Protein AF-A0A924F0P9-F1 (afdb_monomer)

Solvent-accessible surface area (backbone atoms only — not comparable to full-atom values): 15254 Å² total; per-residue (Å²): 137,83,82,79,93,81,78,82,76,78,79,76,72,96,72,81,92,74,96,69,76,85,78,81,80,46,77,66,48,53,50,44,48,68,66,41,47,63,51,52,52,49,49,52,50,52,52,48,47,53,51,50,53,58,33,48,58,52,26,36,63,54,47,74,64,46,29,49,51,51,43,52,51,31,47,56,47,25,54,51,20,51,51,48,40,64,70,35,21,76,40,76,37,45,66,34,32,53,55,25,43,52,22,27,49,37,41,54,47,30,56,49,43,32,37,73,62,61,77,32,51,20,90,49,72,67,65,51,79,75,68,80,79,43,73,69,53,52,49,48,48,46,40,26,36,36,49,40,53,52,48,52,53,49,52,52,50,53,44,36,69,70,26,71,89,35,84,29,47,54,36,42,54,46,43,51,48,54,52,53,52,50,52,52,51,51,48,35,33,31,67,12,21,34,31,71,56,71,87,68,52,44,82,94,50,49,48,58,61,39,50,45,27,54,71,42,70,38,80,63,48,63,53,54,29,53,51,29,44,53,52,17,50,51,32,35,51,54,12,71,71,37,91,44,59,20,54,20,44,41,26,41,53,50,14,50,54,34,41,50,48,24,50,49,50,52,52,26,56,37,83,60,87,69,67,88,48,49,72,27,40,41,71,39,72,95

Mean predicted aligned error: 10.53 Å

Foldseek 3Di:
DDDDDDPPPPPDPDDDDDPDDDDPDDPVVVVCCVVCVVVVVVLCVLVVCVLVLLLQLLQQLQDLVSLVVQLVVLVVLLVVLVVLCLVLLQPQALVSLVSLLVSLVSNVSNLVSCVLSPNQFAPLLDQDAADAQDPVLVVSLCRRNVSSVVVLVVVLVVLCVSNVPTPDSLSSVNSVLVVVLVVLLVVQQQNEFLCNPLVSHRPSCNSSVSRGHYNAGDPSLVVLLVVLLVQLVVLQVQLVPDPGSSSVSSSPSSSSSSVVSSVVSVVRHDNDPPCSNVVSVVSSPD

pLDDT: mean 81.79, std 17.68, range [35.12, 98.62]

Sequence (286 aa):
MTAPQDVSVTTVGPTAHGGDAPKVSGPWATWWHEHWGAVGKGTLAVVGFWWLVTGVIVALQRNEWTRFAAWLLSTGIAIYATYVIHVQRMERTAASARRTFLAATAIWMWINVGLYGGWIVGPGQVASIPGDASLLRALEAIVSLLWHELLCVLVLAVVWLHVRRAPNRLAFAALATYWAVLQVAKLNIFVGVANPGARFLPPHLQFLLSYYGPAENTGFLPVSFFAAVGIALIFWWRGWQANNAFLRQGRALLAMLIALAALEYMLLAVHSDAPLWEVFLKVRGY

Nearest PDB structures (foldseek):
  5c6n-assembly1_A  TM=2.142E-01  e=4.343E+00  Halalkalibacterium halodurans C-125

Radius of gyration: 22.51 Å; Cα contacts (8 Å, |Δi|>4): 314; chains: 1; bounding box: 55×42×68 Å

Structure (mmCIF, N/CA/C/O backbone):
data_AF-A0A924F0P9-F1
#
_entry.id   AF-A0A924F0P9-F1
#
loop_
_atom_site.group_PDB
_atom_site.id
_atom_site.type_symbol
_atom_site.label_atom_id
_atom_site.label_alt_id
_atom_site.label_comp_id
_atom_site.label_asym_id
_atom_site.label_entity_id
_atom_site.label_seq_id
_atom_site.pdbx_PDB_ins_code
_atom_site.Cartn_x
_atom_site.Cartn_y
_atom_site.Cartn_z
_atom_site.occupancy
_atom_site.B_iso_or_equiv
_atom_site.auth_seq_id
_atom_site.auth_comp_id
_atom_site.auth_asym_id
_atom_site.auth_atom_id
_atom_site.pdbx_PDB_model_num
ATOM 1 N N . MET A 1 1 ? 18.966 12.930 29.241 1.00 37.16 1 MET A N 1
ATOM 2 C CA . MET A 1 1 ? 18.618 12.115 30.422 1.00 37.16 1 MET A CA 1
ATOM 3 C C . MET A 1 1 ? 19.755 11.133 30.628 1.00 37.16 1 MET A C 1
ATOM 5 O O . MET A 1 1 ? 19.939 10.255 29.799 1.00 37.16 1 MET A O 1
ATOM 9 N N . THR A 1 2 ? 20.594 11.383 31.627 1.00 38.47 2 THR A N 1
ATOM 10 C CA . THR A 1 2 ? 21.721 10.531 32.030 1.00 38.47 2 THR A CA 1
ATOM 11 C C . THR A 1 2 ? 21.194 9.277 32.736 1.00 38.47 2 THR A C 1
ATOM 13 O O . THR A 1 2 ? 20.236 9.365 33.502 1.00 38.47 2 THR A O 1
ATOM 16 N N . ALA A 1 3 ? 21.768 8.107 32.443 1.00 35.12 3 ALA A N 1
ATOM 17 C CA . ALA A 1 3 ? 21.403 6.852 33.105 1.00 35.12 3 ALA A CA 1
ATOM 18 C C . ALA A 1 3 ? 21.854 6.860 34.588 1.00 35.12 3 ALA A C 1
ATOM 20 O O . ALA A 1 3 ? 22.937 7.385 34.861 1.00 35.12 3 ALA A O 1
ATOM 21 N N . PRO A 1 4 ? 21.076 6.305 35.542 1.00 43.62 4 PRO A N 1
ATOM 22 C CA . PRO A 1 4 ? 21.490 6.197 36.944 1.00 43.62 4 PRO A CA 1
ATOM 23 C C . PRO A 1 4 ? 22.559 5.112 37.156 1.00 43.62 4 PRO A C 1
ATOM 25 O O . PRO A 1 4 ? 22.612 4.130 36.419 1.00 43.62 4 PRO A O 1
ATOM 28 N N . GLN A 1 5 ? 23.379 5.291 38.194 1.00 49.16 5 GLN A N 1
ATOM 29 C CA . GLN A 1 5 ? 24.605 4.539 38.507 1.00 49.16 5 GLN A CA 1
ATOM 30 C C . GLN A 1 5 ? 24.434 3.137 39.128 1.00 49.16 5 GLN A C 1
ATOM 32 O O . GLN A 1 5 ? 25.416 2.585 39.609 1.00 49.16 5 GLN A O 1
ATOM 37 N N . ASP A 1 6 ? 23.267 2.499 39.060 1.00 45.31 6 ASP A N 1
ATOM 38 C CA . ASP A 1 6 ? 23.062 1.206 39.734 1.00 45.31 6 ASP A CA 1
ATOM 39 C C . ASP A 1 6 ? 22.893 0.054 38.736 1.00 45.31 6 ASP A C 1
ATOM 41 O O . ASP A 1 6 ? 21.816 -0.516 38.561 1.00 45.31 6 ASP A O 1
ATOM 45 N N . VAL A 1 7 ? 23.993 -0.305 38.068 1.00 44.25 7 VAL A N 1
ATOM 46 C CA . VAL A 1 7 ? 24.160 -1.636 37.467 1.00 44.25 7 VAL A CA 1
ATOM 47 C C . VAL A 1 7 ? 25.163 -2.393 38.328 1.00 44.25 7 VAL A C 1
ATOM 49 O O . VAL A 1 7 ? 26.368 -2.350 38.095 1.00 44.25 7 VAL A O 1
ATOM 52 N N . SER A 1 8 ? 24.672 -3.085 39.353 1.00 41.41 8 SER A N 1
ATOM 53 C CA . SER A 1 8 ? 25.481 -4.037 40.108 1.00 41.41 8 SER A CA 1
ATOM 54 C C . SER A 1 8 ? 25.613 -5.328 39.299 1.00 41.41 8 SER A C 1
ATOM 56 O O . SER A 1 8 ? 24.768 -6.219 39.343 1.00 41.41 8 SER A O 1
ATOM 58 N N . VAL A 1 9 ? 26.696 -5.437 38.528 1.00 43.56 9 VAL A N 1
ATOM 59 C CA . VAL A 1 9 ? 27.128 -6.729 37.987 1.00 43.56 9 VAL A CA 1
ATOM 60 C C . VAL A 1 9 ? 27.653 -7.541 39.165 1.00 43.56 9 VAL A C 1
ATOM 62 O O . VAL A 1 9 ? 28.751 -7.294 39.659 1.00 43.56 9 VAL A O 1
ATOM 65 N N . THR A 1 10 ? 26.866 -8.493 39.660 1.00 39.47 10 THR A N 1
ATOM 66 C CA . THR A 1 10 ? 27.359 -9.455 40.646 1.00 39.47 10 THR A CA 1
ATOM 67 C C . THR A 1 10 ? 28.316 -10.402 39.925 1.00 39.47 10 THR A C 1
ATOM 69 O O . THR A 1 10 ? 27.890 -11.343 39.260 1.00 39.47 10 THR A O 1
ATOM 72 N N . THR A 1 11 ? 29.622 -10.139 39.997 1.00 37.53 11 THR A N 1
ATOM 73 C CA . THR A 1 11 ? 30.637 -11.099 39.554 1.00 37.53 11 THR A CA 1
ATOM 74 C C . THR A 1 11 ? 30.640 -12.265 40.532 1.00 37.53 11 THR A C 1
ATOM 76 O O . THR A 1 11 ? 31.261 -12.202 41.592 1.00 37.53 11 THR A O 1
ATOM 79 N N . VAL A 1 12 ? 29.901 -13.323 40.200 1.00 43.19 12 VAL A N 1
ATOM 80 C CA . VAL A 1 12 ? 30.000 -14.606 40.898 1.00 43.19 12 VAL A CA 1
ATOM 81 C C . VAL A 1 12 ? 31.404 -15.154 40.633 1.00 43.19 12 VAL A C 1
ATOM 83 O O . VAL A 1 12 ? 31.795 -15.351 39.483 1.00 43.19 12 VAL A O 1
ATOM 86 N N . GLY A 1 13 ? 32.186 -15.320 41.703 1.00 37.81 13 GLY A N 1
ATOM 87 C CA . GLY A 1 13 ? 33.526 -15.907 41.655 1.00 37.81 13 GLY A CA 1
ATOM 88 C C . GLY A 1 13 ? 33.511 -17.344 41.115 1.00 37.81 13 GLY A C 1
ATOM 89 O O . GLY A 1 13 ? 32.472 -18.009 41.137 1.00 37.81 13 GLY A O 1
ATOM 90 N N . PRO A 1 14 ? 34.650 -17.843 40.609 1.00 45.91 14 PRO A N 1
ATOM 91 C CA . PRO A 1 14 ? 34.685 -19.030 39.771 1.00 45.91 14 PRO A CA 1
ATOM 92 C C . PRO A 1 14 ? 34.451 -20.289 40.608 1.00 45.91 14 PRO A C 1
ATOM 94 O O . PRO A 1 14 ? 35.363 -20.780 41.266 1.00 45.91 14 PRO A O 1
ATOM 97 N N . THR A 1 15 ? 33.241 -20.846 40.551 1.00 40.59 15 THR A N 1
ATOM 98 C CA . THR A 1 15 ? 32.999 -22.235 40.953 1.00 40.59 15 THR A CA 1
ATOM 99 C C . THR A 1 15 ? 32.087 -22.942 39.951 1.00 40.59 15 THR A C 1
ATOM 101 O O . THR A 1 15 ? 30.957 -22.538 39.715 1.00 40.59 15 THR A O 1
ATOM 104 N N . ALA A 1 16 ? 32.667 -23.991 39.361 1.00 41.88 16 ALA A N 1
ATOM 105 C CA . ALA A 1 16 ? 32.066 -25.218 38.840 1.00 41.88 16 ALA A CA 1
ATOM 106 C C . ALA A 1 16 ? 30.868 -25.143 37.863 1.00 41.88 16 ALA A C 1
ATOM 108 O O . ALA A 1 16 ? 29.734 -24.884 38.237 1.00 41.88 16 ALA A O 1
ATOM 109 N N . HIS A 1 17 ? 31.161 -25.547 36.619 1.00 47.88 17 HIS A N 1
ATOM 110 C CA . HIS A 1 17 ? 30.315 -26.320 35.696 1.00 47.88 17 HIS A CA 1
ATOM 111 C C . HIS A 1 17 ? 28.808 -26.008 35.633 1.00 47.88 17 HIS A C 1
ATOM 113 O O . HIS A 1 17 ? 27.999 -26.594 36.344 1.00 47.88 17 HIS A O 1
ATOM 119 N N . GLY A 1 18 ? 28.427 -25.207 34.637 1.00 40.41 18 GLY A N 1
ATOM 120 C CA . GLY A 1 18 ? 27.042 -25.060 34.190 1.00 40.41 18 GLY A CA 1
ATOM 121 C C . GLY A 1 18 ? 26.890 -23.790 33.368 1.00 40.41 18 GLY A C 1
ATOM 122 O O . GLY A 1 18 ? 26.766 -22.706 33.924 1.00 40.41 18 GLY A O 1
ATOM 123 N N . GLY A 1 19 ? 26.985 -23.905 32.043 1.00 38.12 19 GLY A N 1
ATOM 124 C CA . GLY A 1 19 ? 26.884 -22.772 31.126 1.00 38.12 19 GLY A CA 1
ATOM 125 C C . GLY A 1 19 ? 25.455 -22.254 30.999 1.00 38.12 19 GLY A C 1
ATOM 126 O O . GLY A 1 19 ? 24.827 -22.480 29.973 1.00 38.12 19 GLY A O 1
ATOM 127 N N . ASP A 1 20 ? 24.968 -21.538 32.009 1.00 44.53 20 ASP A N 1
ATOM 128 C CA . ASP A 1 20 ? 23.814 -20.657 31.865 1.00 44.53 20 ASP A CA 1
ATOM 129 C C . ASP A 1 20 ? 24.316 -19.224 31.676 1.00 44.53 20 ASP A C 1
ATOM 131 O O . ASP A 1 20 ? 25.003 -18.654 32.526 1.00 44.53 20 ASP A O 1
ATOM 135 N N . ALA A 1 21 ? 23.990 -18.645 30.519 1.00 42.75 21 ALA A N 1
ATOM 136 C CA . ALA A 1 21 ? 24.271 -17.247 30.221 1.00 42.75 21 ALA A CA 1
ATOM 137 C C . ALA A 1 21 ? 23.688 -16.343 31.327 1.00 42.75 21 ALA A C 1
ATOM 139 O O . ALA A 1 21 ? 22.585 -16.616 31.815 1.00 42.75 21 ALA A O 1
ATOM 140 N N . PRO A 1 22 ? 24.378 -15.255 31.718 1.00 45.53 22 PRO A N 1
ATOM 141 C CA . PRO A 1 22 ? 23.907 -14.377 32.781 1.00 45.53 22 PRO A CA 1
ATOM 142 C C . PRO A 1 22 ? 22.514 -13.829 32.440 1.00 45.53 22 PRO A C 1
ATOM 144 O O . PRO A 1 22 ? 22.339 -13.049 31.502 1.00 45.53 22 PRO A O 1
ATOM 147 N N . LYS A 1 23 ? 21.500 -14.255 33.205 1.00 51.62 23 LYS A N 1
ATOM 148 C CA . LYS A 1 23 ? 20.140 -13.718 33.118 1.00 51.62 23 LYS A CA 1
ATOM 149 C C . LYS A 1 23 ? 20.164 -12.294 33.656 1.00 51.62 23 LYS A C 1
ATOM 151 O O . LYS A 1 23 ? 20.229 -12.076 34.861 1.00 51.62 23 LYS A O 1
ATOM 156 N N . VAL A 1 24 ? 20.111 -11.322 32.752 1.00 51.72 24 VAL A N 1
ATOM 157 C CA . VAL A 1 24 ? 19.949 -9.907 33.095 1.00 51.72 24 VAL A CA 1
ATOM 158 C C . VAL A 1 24 ? 18.546 -9.717 33.679 1.00 51.72 24 VAL A C 1
ATOM 160 O O . VAL A 1 24 ? 17.574 -9.533 32.952 1.00 51.72 24 VAL A O 1
ATOM 163 N N . SER A 1 25 ? 18.418 -9.820 35.001 1.00 55.25 25 SER A N 1
ATOM 164 C CA . SER A 1 25 ? 17.172 -9.575 35.728 1.00 55.25 25 SER A CA 1
ATOM 165 C C . SER A 1 25 ? 17.249 -8.230 36.443 1.00 55.25 25 SER A C 1
ATOM 167 O O . SER A 1 25 ? 18.012 -8.069 37.391 1.00 55.25 25 SER A O 1
ATOM 169 N N . GLY A 1 26 ? 16.447 -7.265 35.997 1.00 62.91 26 GLY A N 1
ATOM 170 C CA . GLY A 1 26 ? 16.299 -5.969 36.653 1.00 62.91 26 GLY A CA 1
ATOM 171 C C . GLY A 1 26 ? 14.952 -5.325 36.312 1.00 62.91 26 GLY A C 1
ATOM 172 O O . GLY A 1 26 ? 14.367 -5.683 35.287 1.00 62.91 26 GLY A O 1
ATOM 173 N N . PRO A 1 27 ? 14.463 -4.364 37.119 1.00 57.53 27 PRO A N 1
ATOM 174 C CA . PRO A 1 27 ? 13.176 -3.691 36.908 1.00 57.53 27 PRO A CA 1
ATOM 175 C C . PRO A 1 27 ? 13.035 -3.055 35.519 1.00 57.53 27 PRO A C 1
ATOM 177 O O . PRO A 1 27 ? 11.946 -2.994 34.961 1.00 57.53 27 PRO A O 1
ATOM 180 N N . TRP A 1 28 ? 14.150 -2.611 34.933 1.00 54.00 28 TRP A N 1
ATOM 181 C CA . TRP A 1 28 ? 14.186 -2.085 33.570 1.00 54.00 28 TRP A CA 1
ATOM 182 C C . TRP A 1 28 ? 14.044 -3.190 32.513 1.00 54.00 28 TRP A C 1
ATOM 184 O O . TRP A 1 28 ? 13.422 -2.958 31.482 1.00 54.00 28 TRP A O 1
ATOM 194 N N . ALA A 1 29 ? 14.596 -4.384 32.752 1.00 53.00 29 ALA A N 1
ATOM 195 C CA . ALA A 1 29 ? 14.559 -5.503 31.814 1.00 53.00 29 ALA A CA 1
ATOM 196 C C . ALA A 1 29 ? 13.161 -6.126 31.786 1.00 53.00 29 ALA A C 1
ATOM 198 O O . ALA A 1 29 ? 12.632 -6.408 30.713 1.00 53.00 29 ALA A O 1
ATOM 199 N N . THR A 1 30 ? 12.519 -6.259 32.948 1.00 58.53 30 THR A N 1
ATOM 200 C CA . THR A 1 30 ? 11.110 -6.660 33.046 1.00 58.53 30 THR A CA 1
ATOM 201 C C . THR A 1 30 ? 10.192 -5.601 32.444 1.00 58.53 30 THR A C 1
ATOM 203 O O . THR A 1 30 ? 9.376 -5.943 31.594 1.00 58.53 30 THR A O 1
ATOM 206 N N . TRP A 1 31 ? 10.395 -4.313 32.751 1.00 59.22 31 TRP A N 1
ATOM 207 C CA . TRP A 1 31 ? 9.655 -3.215 32.118 1.00 59.22 31 TRP A CA 1
ATOM 208 C C . TRP A 1 31 ? 9.818 -3.218 30.591 1.00 59.22 31 TRP A C 1
ATOM 210 O O . TRP A 1 31 ? 8.832 -3.099 29.865 1.00 59.22 31 TRP A O 1
ATOM 220 N N . TRP A 1 32 ? 11.037 -3.427 30.085 1.00 52.16 32 TRP A N 1
ATOM 221 C CA . TRP A 1 32 ? 11.319 -3.513 28.654 1.00 52.16 32 TRP A CA 1
ATOM 222 C C . TRP A 1 32 ? 10.652 -4.732 28.011 1.00 52.16 32 TRP A C 1
ATOM 224 O O . TRP A 1 32 ? 9.999 -4.601 26.980 1.00 52.16 32 TRP A O 1
ATOM 234 N N . HIS A 1 33 ? 10.748 -5.915 28.618 1.00 55.09 33 HIS A N 1
ATOM 235 C CA . HIS A 1 33 ? 10.093 -7.122 28.112 1.00 55.09 33 HIS A CA 1
ATOM 236 C C . HIS A 1 33 ? 8.559 -7.026 28.142 1.00 55.09 33 HIS A C 1
ATOM 238 O O . HIS A 1 33 ? 7.911 -7.470 27.191 1.00 55.09 33 HIS A O 1
ATOM 244 N N . GLU A 1 34 ? 7.977 -6.404 29.166 1.00 56.56 34 GLU A N 1
ATOM 245 C CA . GLU A 1 34 ? 6.532 -6.180 29.290 1.00 56.56 34 GLU A CA 1
ATOM 246 C C . GLU A 1 34 ? 6.010 -5.142 28.285 1.00 56.56 34 GLU A C 1
ATOM 248 O O . GLU A 1 34 ? 4.968 -5.358 27.664 1.00 56.56 34 GLU A O 1
ATOM 253 N N . HIS A 1 35 ? 6.745 -4.045 28.062 1.00 51.00 35 HIS A N 1
ATOM 254 C CA . HIS A 1 35 ? 6.311 -2.948 27.187 1.00 51.00 35 HIS A CA 1
ATOM 255 C C . HIS A 1 35 ? 6.695 -3.157 25.715 1.00 51.00 35 HIS A C 1
ATOM 257 O O . HIS A 1 35 ? 5.939 -2.776 24.819 1.00 51.00 35 HIS A O 1
ATOM 263 N N . TRP A 1 36 ? 7.835 -3.796 25.443 1.00 47.44 36 TRP A N 1
ATOM 264 C CA . TRP A 1 36 ? 8.391 -3.962 24.097 1.00 47.44 36 TRP A CA 1
ATOM 265 C C . TRP A 1 36 ? 8.382 -5.398 23.590 1.00 47.44 36 TRP A C 1
ATOM 267 O O . TRP A 1 36 ? 8.504 -5.597 22.386 1.00 47.44 36 TRP A O 1
ATOM 277 N N . GLY A 1 37 ? 8.159 -6.412 24.430 1.00 50.06 37 GLY A N 1
ATOM 278 C CA . GLY A 1 37 ? 8.060 -7.798 23.963 1.00 50.06 37 GLY A CA 1
ATOM 279 C C . GLY A 1 37 ? 6.878 -8.011 23.012 1.00 50.06 37 GLY A C 1
ATOM 280 O O . GLY A 1 37 ? 7.011 -8.669 21.982 1.00 50.06 37 GLY A O 1
ATOM 281 N N . ALA A 1 38 ? 5.716 -7.423 23.312 1.00 50.06 38 ALA A N 1
ATOM 282 C CA . ALA A 1 38 ? 4.535 -7.487 22.446 1.00 50.06 38 ALA A CA 1
ATOM 283 C C . ALA A 1 38 ? 4.659 -6.586 21.204 1.00 50.06 38 ALA A C 1
ATOM 285 O O . ALA A 1 38 ? 4.235 -6.978 20.116 1.00 50.06 38 ALA A O 1
ATOM 286 N N . VAL A 1 39 ? 5.277 -5.411 21.356 1.00 50.31 39 VAL A N 1
ATOM 287 C CA . VAL A 1 39 ? 5.531 -4.466 20.260 1.00 50.31 39 VAL A CA 1
ATOM 288 C C . VAL A 1 39 ? 6.561 -5.035 19.287 1.00 50.31 39 VAL A C 1
ATOM 290 O O . VAL A 1 39 ? 6.291 -5.079 18.097 1.00 50.31 39 VAL A O 1
ATOM 293 N N . GLY A 1 40 ? 7.681 -5.565 19.778 1.00 55.38 40 GLY A N 1
ATOM 294 C CA . GLY A 1 40 ? 8.725 -6.203 18.976 1.00 55.38 40 GLY A CA 1
ATOM 295 C C . GLY A 1 40 ? 8.222 -7.442 18.236 1.00 55.38 40 GLY A C 1
ATOM 296 O O . GLY A 1 40 ? 8.459 -7.571 17.037 1.00 55.38 40 GLY A O 1
ATOM 297 N N . LYS A 1 41 ? 7.432 -8.302 18.900 1.00 56.38 41 LYS A N 1
ATOM 298 C CA . LYS A 1 41 ? 6.749 -9.430 18.237 1.00 56.38 41 LYS A CA 1
ATOM 299 C C . LYS A 1 41 ? 5.783 -8.955 17.144 1.00 56.38 41 LYS A C 1
ATOM 301 O O . LYS A 1 41 ? 5.751 -9.538 16.065 1.00 56.38 41 LYS A O 1
ATOM 306 N N . GLY A 1 42 ? 5.025 -7.886 17.400 1.00 56.81 42 GLY A N 1
ATOM 307 C CA . GLY A 1 42 ? 4.120 -7.280 16.420 1.00 56.81 42 GLY A CA 1
ATOM 308 C C . GLY A 1 42 ? 4.849 -6.663 15.224 1.00 56.81 42 GLY A C 1
ATOM 309 O O . GLY A 1 42 ? 4.450 -6.891 14.087 1.00 56.81 42 GLY A O 1
ATOM 310 N N . THR A 1 43 ? 5.940 -5.937 15.466 1.00 63.25 43 THR A N 1
ATOM 311 C CA . THR A 1 43 ? 6.800 -5.342 14.438 1.00 63.25 43 THR A CA 1
ATOM 312 C C . THR A 1 43 ? 7.395 -6.417 13.541 1.00 63.25 43 THR A C 1
ATOM 314 O O . THR A 1 43 ? 7.232 -6.342 12.330 1.00 63.25 43 THR A O 1
ATOM 317 N N . LEU A 1 44 ? 8.000 -7.461 14.115 1.00 65.75 44 LEU A N 1
ATOM 318 C CA . LEU A 1 44 ? 8.546 -8.584 13.349 1.00 65.75 44 LEU A CA 1
ATOM 319 C C . LEU A 1 44 ? 7.468 -9.310 12.542 1.00 65.75 44 LEU A C 1
ATOM 321 O O . LEU A 1 44 ? 7.714 -9.672 11.397 1.00 65.75 44 LEU A O 1
ATOM 325 N N . ALA A 1 45 ? 6.263 -9.476 13.095 1.00 61.75 45 ALA A N 1
ATOM 326 C CA . ALA A 1 45 ? 5.151 -10.067 12.358 1.00 61.75 45 ALA A CA 1
ATOM 327 C C . ALA A 1 45 ? 4.717 -9.194 11.170 1.00 61.75 45 ALA A C 1
ATOM 329 O O . ALA A 1 45 ? 4.421 -9.728 10.108 1.00 61.75 45 ALA A O 1
ATOM 330 N N . VAL A 1 46 ? 4.708 -7.865 11.318 1.00 67.88 46 VAL A N 1
ATOM 331 C CA . VAL A 1 46 ? 4.367 -6.933 10.230 1.00 67.88 46 VAL A CA 1
ATOM 332 C C . VAL A 1 46 ? 5.468 -6.883 9.169 1.00 67.88 46 VAL A C 1
ATOM 334 O O . VAL A 1 46 ? 5.145 -6.953 7.988 1.00 67.88 46 VAL A O 1
ATOM 337 N N . VAL A 1 47 ? 6.748 -6.828 9.562 1.00 70.81 47 VAL A N 1
ATOM 338 C CA . VAL A 1 47 ? 7.885 -6.912 8.625 1.00 70.81 47 VAL A CA 1
ATOM 339 C C . VAL A 1 47 ? 7.871 -8.248 7.891 1.00 70.81 47 VAL A C 1
ATOM 341 O O . VAL A 1 47 ? 7.971 -8.271 6.672 1.00 70.81 47 VAL A O 1
ATOM 344 N N . GLY A 1 48 ? 7.713 -9.358 8.615 1.00 70.06 48 GLY A N 1
ATOM 345 C CA . GLY A 1 48 ? 7.666 -10.698 8.038 1.00 70.06 48 GLY A CA 1
ATOM 346 C C . GLY A 1 48 ? 6.460 -10.897 7.124 1.00 70.06 48 GLY A C 1
ATOM 347 O O . GLY A 1 48 ? 6.591 -11.508 6.071 1.00 70.06 48 GLY A O 1
ATOM 348 N N . PHE A 1 49 ? 5.300 -10.340 7.481 1.00 71.12 49 PHE A N 1
ATOM 349 C CA . PHE A 1 49 ? 4.116 -10.354 6.626 1.00 71.12 49 PHE A CA 1
ATOM 350 C C . PHE A 1 49 ? 4.327 -9.526 5.359 1.00 71.12 49 PHE A C 1
ATOM 352 O O . PHE A 1 49 ? 4.066 -10.031 4.276 1.00 71.12 49 PHE A O 1
ATOM 359 N N . TRP A 1 50 ? 4.845 -8.300 5.473 1.00 75.94 50 TRP A N 1
ATOM 360 C CA . TRP A 1 50 ? 5.227 -7.491 4.314 1.00 75.94 50 TRP A CA 1
ATOM 361 C C . TRP A 1 50 ? 6.207 -8.252 3.420 1.00 75.94 50 TRP A C 1
ATOM 363 O O . TRP A 1 50 ? 5.971 -8.351 2.219 1.00 75.94 50 TRP A O 1
ATOM 373 N N . TRP A 1 51 ? 7.230 -8.867 4.024 1.00 75.88 51 TRP A N 1
ATOM 374 C CA . TRP A 1 51 ? 8.263 -9.609 3.313 1.00 75.88 51 TRP A CA 1
ATOM 375 C C . TRP A 1 51 ? 7.697 -10.816 2.567 1.00 75.88 51 TRP A C 1
ATOM 377 O O . TRP A 1 51 ? 7.925 -11.018 1.377 1.00 75.88 51 TRP A O 1
ATOM 387 N N . LEU A 1 52 ? 6.877 -11.602 3.251 1.00 72.19 52 LEU A N 1
ATOM 388 C CA . LEU A 1 52 ? 6.251 -12.774 2.666 1.00 72.19 52 LEU A CA 1
ATOM 389 C C . LEU A 1 52 ? 5.269 -12.389 1.558 1.00 72.19 52 LEU A C 1
ATOM 391 O O . LEU A 1 52 ? 5.243 -13.038 0.519 1.00 72.19 52 LEU A O 1
ATOM 395 N N . VAL A 1 53 ? 4.471 -11.340 1.759 1.00 70.38 53 VAL A N 1
ATOM 396 C CA . VAL A 1 53 ? 3.470 -10.899 0.785 1.00 70.38 53 VAL A CA 1
ATOM 397 C C . VAL A 1 53 ? 4.141 -10.443 -0.510 1.00 70.38 53 VAL A C 1
ATOM 399 O O . VAL A 1 53 ? 3.763 -10.931 -1.573 1.00 70.38 53 VAL A O 1
ATOM 402 N N . THR A 1 54 ? 5.161 -9.584 -0.446 1.00 73.81 54 THR A N 1
ATOM 403 C CA . THR A 1 54 ? 5.895 -9.129 -1.640 1.00 73.81 54 THR A CA 1
ATOM 404 C C . THR A 1 54 ? 6.624 -10.281 -2.331 1.00 73.81 54 THR A C 1
ATOM 406 O O . THR A 1 54 ? 6.529 -10.427 -3.550 1.00 73.81 54 THR A O 1
ATOM 409 N N . GLY A 1 55 ? 7.271 -11.158 -1.561 1.00 72.25 55 GLY A N 1
ATOM 410 C CA . GLY A 1 55 ? 7.923 -12.355 -2.082 1.00 72.25 55 GLY A CA 1
ATOM 411 C C . GLY A 1 55 ? 6.966 -13.312 -2.799 1.00 72.25 55 GLY A C 1
ATOM 412 O O . GLY A 1 55 ? 7.263 -13.793 -3.893 1.00 72.25 55 GLY A O 1
ATOM 413 N N . VAL A 1 56 ? 5.778 -13.551 -2.235 1.00 72.12 56 VAL A N 1
ATOM 414 C CA . VAL A 1 56 ? 4.750 -14.417 -2.834 1.00 72.12 56 VAL A CA 1
ATOM 415 C C . VAL A 1 56 ? 4.206 -13.831 -4.139 1.00 72.12 56 VAL A C 1
ATOM 417 O O . VAL A 1 56 ? 4.023 -14.589 -5.093 1.00 72.12 56 VAL A O 1
ATOM 420 N N . ILE A 1 57 ? 4.003 -12.507 -4.230 1.00 71.69 57 ILE A N 1
ATOM 421 C CA . ILE A 1 57 ? 3.630 -11.858 -5.503 1.00 71.69 57 ILE A CA 1
ATOM 422 C C . ILE A 1 57 ? 4.669 -12.188 -6.573 1.00 71.69 57 ILE A C 1
ATOM 424 O O . ILE A 1 57 ? 4.293 -12.580 -7.672 1.00 71.69 57 ILE A O 1
ATOM 428 N N . VAL A 1 58 ? 5.960 -12.066 -6.253 1.00 71.62 58 VAL A N 1
ATOM 429 C CA . VAL A 1 58 ? 7.046 -12.344 -7.200 1.00 71.62 58 VAL A CA 1
ATOM 430 C C . VAL A 1 58 ? 7.066 -13.825 -7.592 1.00 71.62 58 VAL A C 1
ATOM 432 O O . VAL A 1 58 ? 7.097 -14.143 -8.780 1.00 71.62 58 VAL A O 1
ATOM 435 N N . ALA A 1 59 ? 6.996 -14.741 -6.623 1.00 65.19 59 ALA A N 1
ATOM 436 C CA . ALA A 1 59 ? 7.098 -16.181 -6.871 1.00 65.19 59 ALA A CA 1
ATOM 437 C C . ALA A 1 59 ? 5.943 -16.749 -7.715 1.00 65.19 59 ALA A C 1
ATOM 439 O O . ALA A 1 59 ? 6.159 -17.638 -8.540 1.00 65.19 59 ALA A O 1
ATOM 440 N N . LEU A 1 60 ? 4.717 -16.243 -7.539 1.00 67.75 60 LEU A N 1
ATOM 441 C CA . LEU A 1 60 ? 3.526 -16.775 -8.214 1.00 67.75 60 LEU A CA 1
ATOM 442 C C . LEU A 1 60 ? 3.417 -16.369 -9.696 1.00 67.75 60 LEU A C 1
ATOM 444 O O . LEU A 1 60 ? 2.571 -16.896 -10.420 1.00 67.75 60 LEU A O 1
ATOM 448 N N . GLN A 1 61 ? 4.305 -15.505 -10.193 1.00 68.62 61 GLN A N 1
ATOM 449 C CA . GLN A 1 61 ? 4.344 -15.036 -11.587 1.00 68.62 61 GLN A CA 1
ATOM 450 C C . GLN A 1 61 ? 5.166 -15.961 -12.505 1.00 68.62 61 GLN A C 1
ATOM 452 O O . GLN A 1 61 ? 5.859 -15.494 -13.413 1.00 68.62 61 GLN A O 1
ATOM 457 N N . ARG A 1 62 ? 5.150 -17.274 -12.235 1.00 67.81 62 ARG A N 1
ATOM 458 C CA . ARG A 1 62 ? 5.939 -18.281 -12.962 1.00 67.81 62 ARG A CA 1
ATOM 459 C C . ARG A 1 62 ? 5.294 -18.710 -14.279 1.00 67.81 62 ARG A C 1
ATOM 461 O O . ARG A 1 62 ? 5.980 -18.792 -15.289 1.00 67.81 62 ARG A O 1
ATOM 468 N N . ASN A 1 63 ? 3.997 -19.009 -14.273 1.00 78.75 63 ASN A N 1
ATOM 469 C CA . ASN A 1 63 ? 3.243 -19.380 -15.470 1.00 78.75 63 ASN A CA 1
ATOM 470 C C . ASN A 1 63 ? 1.798 -18.857 -15.393 1.00 78.75 63 ASN A C 1
ATOM 472 O O . ASN A 1 63 ? 1.381 -18.285 -14.385 1.00 78.75 63 ASN A O 1
ATOM 476 N N . GLU A 1 64 ? 1.031 -19.023 -16.471 1.00 84.50 64 GLU A N 1
ATOM 477 C CA . GLU A 1 64 ? -0.349 -18.525 -16.556 1.00 84.50 64 GLU A CA 1
ATOM 478 C C . GLU A 1 64 ? -1.264 -19.123 -15.481 1.00 84.50 64 GLU A C 1
ATOM 480 O O . GLU A 1 64 ? -2.098 -18.417 -14.914 1.00 84.50 64 GLU A O 1
ATOM 485 N N . TRP A 1 65 ? -1.066 -20.398 -15.136 1.00 85.94 65 TRP A N 1
ATOM 486 C CA . TRP A 1 65 ? -1.863 -21.074 -14.117 1.00 85.94 65 TRP A CA 1
ATOM 487 C C . TRP A 1 65 ? -1.582 -20.550 -12.707 1.00 85.94 65 TRP A C 1
ATOM 489 O O . TRP A 1 65 ? -2.517 -20.233 -11.976 1.00 85.94 65 TRP A O 1
ATOM 499 N N . THR A 1 66 ? -0.311 -20.418 -12.309 1.00 85.44 66 THR A N 1
ATOM 500 C CA . THR A 1 66 ? 0.056 -19.895 -10.982 1.00 85.44 66 THR A CA 1
ATOM 501 C C . THR A 1 66 ? -0.392 -18.452 -10.825 1.00 85.44 66 THR A C 1
ATOM 503 O O . THR A 1 66 ? -0.887 -18.080 -9.763 1.00 85.44 66 THR A O 1
ATOM 506 N N . ARG A 1 67 ? -0.297 -17.666 -11.904 1.00 86.25 67 ARG A N 1
ATOM 507 C CA . ARG A 1 67 ? -0.873 -16.326 -11.981 1.00 86.25 67 ARG A CA 1
ATOM 508 C C . ARG A 1 67 ? -2.369 -16.379 -11.701 1.00 86.25 67 ARG A C 1
ATOM 510 O O . ARG A 1 67 ? -2.845 -15.686 -10.803 1.00 86.25 67 ARG A O 1
ATOM 517 N N . PHE A 1 68 ? -3.114 -17.162 -12.480 1.00 88.12 68 PHE A N 1
ATOM 518 C CA . PHE A 1 68 ? -4.570 -17.227 -12.374 1.00 88.12 68 PHE A CA 1
ATOM 519 C C . PHE A 1 68 ? -5.015 -17.699 -10.985 1.00 88.12 68 PHE A C 1
ATOM 521 O O . PHE A 1 68 ? -5.882 -17.079 -10.372 1.00 88.12 68 PHE A O 1
ATOM 528 N N . ALA A 1 69 ? -4.363 -18.727 -10.439 1.00 89.25 69 ALA A N 1
ATOM 529 C CA . ALA A 1 69 ? -4.608 -19.214 -9.087 1.00 89.25 69 ALA A CA 1
ATOM 530 C C . ALA A 1 69 ? -4.338 -18.131 -8.028 1.00 89.25 69 ALA A C 1
ATOM 532 O O . ALA A 1 69 ? -5.155 -17.943 -7.128 1.00 89.25 69 ALA A O 1
ATOM 533 N N . ALA A 1 70 ? -3.239 -17.376 -8.147 1.00 88.25 70 ALA A N 1
ATOM 534 C CA . ALA A 1 70 ? -2.936 -16.259 -7.251 1.00 88.25 70 ALA A CA 1
ATOM 535 C C . ALA A 1 70 ? -4.027 -15.181 -7.293 1.00 88.25 70 ALA A C 1
ATOM 537 O O . ALA A 1 70 ? -4.450 -14.667 -6.253 1.00 88.25 70 ALA A O 1
ATOM 538 N N . TRP A 1 71 ? -4.514 -14.853 -8.489 1.00 89.75 71 TRP A N 1
ATOM 539 C CA . TRP A 1 71 ? -5.591 -13.887 -8.666 1.00 89.75 71 TRP A CA 1
ATOM 540 C C . TRP A 1 71 ? -6.921 -14.386 -8.097 1.00 89.75 71 TRP A C 1
ATOM 542 O O . TRP A 1 71 ? -7.583 -13.653 -7.363 1.00 89.75 71 TRP A O 1
ATOM 552 N N . LEU A 1 72 ? -7.284 -15.647 -8.336 1.00 93.25 72 LEU A N 1
ATOM 553 C CA . LEU A 1 72 ? -8.501 -16.249 -7.792 1.00 93.25 72 LEU A CA 1
ATOM 554 C C . LEU A 1 72 ? -8.473 -16.295 -6.255 1.00 93.25 72 LEU A C 1
ATOM 556 O O . LEU A 1 72 ? -9.422 -15.859 -5.600 1.00 93.25 72 LEU A O 1
ATOM 560 N N . LEU A 1 73 ? -7.363 -16.759 -5.673 1.00 92.44 73 LEU A N 1
ATOM 561 C CA . LEU A 1 73 ? -7.175 -16.817 -4.221 1.00 92.44 73 LEU A CA 1
ATOM 562 C C . LEU A 1 73 ? -7.202 -15.420 -3.594 1.00 92.44 73 LEU A C 1
ATOM 564 O O . LEU A 1 73 ? -7.922 -15.196 -2.621 1.00 92.44 73 LEU A O 1
ATOM 568 N N . SER A 1 74 ? -6.461 -14.462 -4.159 1.00 92.25 74 SER A N 1
ATOM 569 C CA . SER A 1 74 ? -6.456 -13.083 -3.655 1.00 92.25 74 SER A CA 1
ATOM 570 C C . SER A 1 74 ? -7.823 -12.409 -3.791 1.00 92.25 74 SER A C 1
ATOM 572 O O . SER A 1 74 ? -8.210 -11.667 -2.892 1.00 92.25 74 SER A O 1
ATOM 574 N N . THR A 1 75 ? -8.599 -12.726 -4.833 1.00 95.31 75 THR A N 1
ATOM 575 C CA . THR A 1 75 ? -9.984 -12.252 -4.990 1.00 95.31 75 THR A CA 1
ATOM 576 C C . THR A 1 75 ? -10.882 -12.794 -3.878 1.00 95.31 75 THR A C 1
ATOM 578 O O . THR A 1 75 ? -11.579 -12.019 -3.223 1.00 95.31 75 THR A O 1
ATOM 581 N N . GLY A 1 76 ? -10.827 -14.100 -3.587 1.00 97.12 76 GLY A N 1
ATOM 582 C CA . GLY A 1 76 ? -11.569 -14.693 -2.467 1.00 97.12 76 GLY A CA 1
ATOM 583 C C . GLY A 1 76 ? -11.195 -14.068 -1.116 1.00 97.12 76 GLY A C 1
ATOM 584 O O . GLY A 1 76 ? -12.067 -13.723 -0.314 1.00 97.12 76 GLY A O 1
ATOM 585 N N . ILE A 1 77 ? -9.899 -13.834 -0.894 1.00 95.69 77 ILE A N 1
ATOM 586 C CA . ILE A 1 77 ? -9.386 -13.157 0.304 1.00 95.69 77 ILE A CA 1
ATOM 587 C C . ILE A 1 77 ? -9.875 -11.699 0.378 1.00 95.69 77 ILE A C 1
ATOM 589 O O . ILE A 1 77 ? -10.252 -11.245 1.457 1.00 95.69 77 ILE A O 1
ATOM 593 N N . ALA A 1 78 ? -9.922 -10.965 -0.737 1.00 96.50 78 ALA A N 1
ATOM 594 C CA . ALA A 1 78 ? -10.407 -9.584 -0.786 1.00 96.50 78 ALA A CA 1
ATOM 595 C C . ALA A 1 78 ? -11.920 -9.472 -0.520 1.00 96.50 78 ALA A C 1
ATOM 597 O O . ALA A 1 78 ? -12.364 -8.544 0.166 1.00 96.50 78 ALA A O 1
ATOM 598 N N . ILE A 1 79 ? -12.713 -10.443 -0.986 1.00 98.00 79 ILE A N 1
ATOM 599 C CA . ILE A 1 79 ? -14.144 -10.548 -0.657 1.00 98.00 79 ILE A CA 1
ATOM 600 C C . ILE A 1 79 ? -14.314 -10.738 0.855 1.00 98.00 79 ILE A C 1
ATOM 602 O O . ILE A 1 79 ? -15.042 -9.980 1.503 1.00 98.00 79 ILE A O 1
ATOM 606 N N . TYR A 1 80 ? -13.582 -11.685 1.450 1.00 98.12 80 TYR A N 1
ATOM 607 C CA . TYR A 1 80 ? -13.604 -11.886 2.899 1.00 98.12 80 TYR A CA 1
ATOM 608 C C . TYR A 1 80 ? -13.114 -10.646 3.666 1.00 98.12 80 TYR A C 1
ATOM 610 O O . TYR A 1 80 ? -13.717 -10.243 4.661 1.00 98.12 80 TYR A O 1
ATOM 618 N N . ALA A 1 81 ? -12.068 -9.977 3.184 1.00 97.81 81 ALA A N 1
ATOM 619 C CA . ALA A 1 81 ? -11.570 -8.735 3.764 1.00 97.81 81 ALA A CA 1
ATOM 620 C C . ALA A 1 81 ? -12.629 -7.620 3.754 1.00 97.81 81 ALA A C 1
ATOM 622 O O . ALA A 1 81 ? -12.762 -6.886 4.734 1.00 97.81 81 ALA A O 1
ATOM 623 N N . THR A 1 82 ? -13.432 -7.527 2.693 1.00 98.06 82 THR A N 1
ATOM 624 C CA . THR A 1 82 ? -14.553 -6.580 2.613 1.00 98.06 82 THR A CA 1
ATOM 625 C C . THR A 1 82 ? -15.596 -6.867 3.692 1.00 98.06 82 THR A C 1
ATOM 627 O O . THR A 1 82 ? -16.026 -5.947 4.393 1.00 98.06 82 THR A O 1
ATOM 630 N N . TYR A 1 83 ? -15.934 -8.143 3.908 1.00 98.38 83 TYR A N 1
ATOM 631 C CA . TYR A 1 83 ? -16.801 -8.559 5.013 1.00 98.38 83 TYR A CA 1
ATOM 632 C C . TYR A 1 83 ? -16.205 -8.199 6.385 1.00 98.38 83 TYR A C 1
ATOM 634 O O . TYR A 1 83 ? -16.893 -7.626 7.231 1.00 98.38 83 TYR A O 1
ATOM 642 N N . VAL A 1 84 ? -14.906 -8.437 6.600 1.00 98.25 84 VAL A N 1
ATOM 643 C CA . VAL A 1 84 ? -14.224 -8.054 7.848 1.00 98.25 84 VAL A CA 1
ATOM 644 C C . VAL A 1 84 ? -14.289 -6.542 8.073 1.00 98.25 84 VAL A C 1
ATOM 646 O O . VAL A 1 84 ? -14.595 -6.107 9.181 1.00 98.25 84 VAL A O 1
ATOM 649 N N . ILE A 1 85 ? -14.046 -5.715 7.052 1.00 98.31 85 ILE A N 1
ATOM 650 C CA . ILE A 1 85 ? -14.179 -4.254 7.174 1.00 98.31 85 ILE A CA 1
ATOM 651 C C . ILE A 1 85 ? -15.614 -3.880 7.547 1.00 98.31 85 ILE A C 1
ATOM 653 O O . ILE A 1 85 ? -15.806 -3.040 8.427 1.00 98.31 85 ILE A O 1
ATOM 657 N N . HIS A 1 86 ? -16.607 -4.520 6.927 1.00 98.31 86 HIS A N 1
ATOM 658 C CA . HIS A 1 86 ? -18.013 -4.268 7.212 1.00 98.31 86 HIS A CA 1
ATOM 659 C C . HIS A 1 86 ? -18.377 -4.551 8.674 1.00 98.31 86 HIS A C 1
ATOM 661 O O . HIS A 1 86 ? -18.957 -3.687 9.328 1.00 98.31 86 HIS A O 1
ATOM 667 N N . VAL A 1 87 ? -17.994 -5.714 9.207 1.00 98.12 87 VAL A N 1
ATOM 668 C CA . VAL A 1 87 ? -18.280 -6.093 10.601 1.00 98.12 87 VAL A CA 1
ATOM 669 C C . VAL A 1 87 ? -17.528 -5.191 11.585 1.00 98.12 87 VAL A C 1
ATOM 671 O O . VAL A 1 87 ? -18.084 -4.736 12.580 1.00 98.12 87 VAL A O 1
ATOM 674 N N . GLN A 1 88 ? -16.270 -4.857 11.287 1.00 98.06 88 GLN A N 1
ATOM 675 C CA . GLN A 1 88 ? -15.396 -4.137 12.218 1.00 98.06 88 GLN A CA 1
ATOM 676 C C . GLN A 1 88 ? -15.585 -2.611 12.208 1.00 98.06 88 GLN A C 1
ATOM 678 O O . GLN A 1 88 ? -15.031 -1.919 13.067 1.00 98.06 88 GLN A O 1
ATOM 683 N N . ARG A 1 89 ? -16.342 -2.049 11.254 1.00 97.31 89 ARG A N 1
ATOM 684 C CA . ARG A 1 89 ? -16.483 -0.588 11.081 1.00 97.31 89 ARG A CA 1
ATOM 685 C C . ARG A 1 89 ? -17.104 0.125 12.289 1.00 97.31 89 ARG A C 1
ATOM 687 O O . ARG A 1 89 ? -16.813 1.302 12.497 1.00 97.31 89 ARG A O 1
ATOM 694 N N . MET A 1 90 ? -17.928 -0.564 13.084 1.00 97.81 90 MET A N 1
ATOM 695 C CA . MET A 1 90 ? -18.561 0.007 14.284 1.00 97.81 90 MET A CA 1
ATOM 696 C C . MET A 1 90 ? -17.747 -0.210 15.568 1.00 97.81 90 MET A C 1
ATOM 698 O O . MET A 1 90 ? -18.009 0.433 16.580 1.00 97.81 90 MET A O 1
ATOM 702 N N . GLU A 1 91 ? -16.698 -1.030 15.511 1.00 96.81 91 GLU A N 1
ATOM 703 C CA . GLU A 1 91 ? -15.917 -1.449 16.673 1.00 96.81 91 GLU A CA 1
ATOM 704 C C . GLU A 1 91 ? -14.641 -0.620 16.857 1.00 96.81 91 GLU A C 1
ATOM 706 O O . GLU A 1 91 ? -13.824 -0.505 15.938 1.00 96.81 91 GLU A O 1
ATOM 711 N N . ARG A 1 92 ? -14.396 -0.117 18.076 1.00 96.12 92 ARG A N 1
ATOM 712 C CA . ARG A 1 92 ? -13.179 0.641 18.444 1.00 96.12 92 ARG A CA 1
ATOM 713 C C . ARG A 1 92 ? -12.337 -0.064 19.507 1.00 96.12 92 ARG A C 1
ATOM 715 O O . ARG A 1 92 ? -11.970 0.524 20.523 1.00 96.12 92 ARG A O 1
ATOM 722 N N . THR A 1 93 ? -11.960 -1.308 19.233 1.00 95.81 93 THR A N 1
ATOM 723 C CA . THR A 1 93 ? -11.033 -2.096 20.067 1.00 95.81 93 THR A CA 1
ATOM 724 C C . THR A 1 93 ? -9.667 -2.279 19.390 1.00 95.81 93 THR A C 1
ATOM 726 O O . THR A 1 93 ? -9.540 -2.169 18.171 1.00 95.81 93 THR A O 1
ATOM 729 N N . ALA A 1 94 ? -8.615 -2.613 20.147 1.00 93.06 94 ALA A N 1
ATOM 730 C CA . ALA A 1 94 ? -7.302 -2.924 19.559 1.00 93.06 94 ALA A CA 1
ATOM 731 C C . ALA A 1 94 ? -7.338 -4.160 18.633 1.00 93.06 94 ALA A C 1
ATOM 733 O O . ALA A 1 94 ? -6.586 -4.250 17.663 1.00 93.06 94 ALA A O 1
ATOM 734 N N . ALA A 1 95 ? -8.224 -5.126 18.905 1.00 93.06 95 ALA A N 1
ATOM 735 C CA . ALA A 1 95 ? -8.470 -6.253 18.006 1.00 93.06 95 ALA A CA 1
ATOM 736 C C . ALA A 1 95 ? -9.138 -5.799 16.701 1.00 93.06 95 ALA A C 1
ATOM 738 O O . ALA A 1 95 ? -8.725 -6.237 15.626 1.00 93.06 95 ALA A O 1
ATOM 739 N N . SER A 1 96 ? -10.106 -4.877 16.791 1.00 95.94 96 SER A N 1
ATOM 740 C CA . SER A 1 96 ? -10.727 -4.254 15.622 1.00 95.94 96 SER A CA 1
ATOM 741 C C . SER A 1 96 ? -9.695 -3.589 14.719 1.00 95.94 96 SER A C 1
ATOM 743 O O . SER A 1 96 ? -9.614 -3.935 13.544 1.00 95.94 96 SER A O 1
ATOM 745 N N . ALA A 1 97 ? -8.802 -2.770 15.286 1.00 95.62 97 ALA A N 1
ATOM 746 C CA . ALA A 1 97 ? -7.731 -2.122 14.529 1.00 95.62 97 ALA A CA 1
ATOM 747 C C . ALA A 1 97 ? -6.857 -3.121 13.743 1.00 95.62 97 ALA A C 1
ATOM 749 O O . ALA A 1 97 ? -6.636 -2.943 12.547 1.00 95.62 97 ALA A O 1
ATOM 750 N N . ARG A 1 98 ? -6.403 -4.208 14.385 1.00 94.69 98 ARG A N 1
ATOM 751 C CA . ARG A 1 98 ? -5.575 -5.238 13.728 1.00 94.69 98 ARG A CA 1
ATOM 752 C C . ARG A 1 98 ? -6.311 -5.929 12.582 1.00 94.69 98 ARG A C 1
ATOM 754 O O . ARG A 1 98 ? -5.774 -6.019 11.484 1.00 94.69 98 ARG A O 1
ATOM 761 N N . ARG A 1 99 ? -7.548 -6.382 12.817 1.00 96.12 99 ARG A N 1
ATOM 762 C CA . ARG A 1 99 ? -8.347 -7.077 11.793 1.00 96.12 99 ARG A CA 1
ATOM 763 C C . ARG A 1 99 ? -8.675 -6.157 10.616 1.00 96.12 99 ARG A C 1
ATOM 765 O O . ARG A 1 99 ? -8.538 -6.572 9.472 1.00 96.12 99 ARG A O 1
ATOM 772 N N . THR A 1 100 ? -9.040 -4.901 10.882 1.00 97.56 100 THR A N 1
ATOM 773 C CA . THR A 1 100 ? -9.313 -3.904 9.839 1.00 97.56 100 THR A CA 1
ATOM 774 C C . THR A 1 100 ? -8.068 -3.578 9.013 1.00 97.56 100 THR A C 1
ATOM 776 O O . THR A 1 100 ? -8.166 -3.472 7.795 1.00 97.56 100 THR A O 1
ATOM 779 N N . PHE A 1 101 ? -6.897 -3.448 9.643 1.00 96.00 101 PHE A N 1
ATOM 780 C CA . PHE A 1 101 ? -5.640 -3.197 8.934 1.00 96.00 101 PHE A CA 1
ATOM 781 C C . PHE A 1 101 ? -5.222 -4.376 8.041 1.00 96.00 101 PHE A C 1
ATOM 783 O O . PHE A 1 101 ? -4.836 -4.173 6.890 1.00 96.00 101 PHE A O 1
ATOM 790 N N . LEU A 1 102 ? -5.345 -5.613 8.538 1.00 93.88 102 LEU A N 1
ATOM 791 C CA . LEU A 1 102 ? -5.068 -6.814 7.744 1.00 93.88 102 LEU A CA 1
ATOM 792 C C . LEU A 1 102 ? -6.034 -6.939 6.562 1.00 93.88 102 LEU A C 1
ATOM 794 O O . LEU A 1 102 ? -5.602 -7.225 5.451 1.00 93.88 102 LEU A O 1
ATOM 798 N N . ALA A 1 103 ? -7.320 -6.651 6.776 1.00 96.94 103 ALA A N 1
ATOM 799 C CA . ALA A 1 103 ? -8.313 -6.638 5.708 1.00 96.94 103 ALA A CA 1
ATOM 800 C C . ALA A 1 103 ? -8.011 -5.567 4.642 1.00 96.94 103 ALA A C 1
ATOM 802 O O . ALA A 1 103 ? -8.047 -5.849 3.448 1.00 96.94 103 ALA A O 1
ATOM 803 N N . ALA A 1 104 ? -7.634 -4.354 5.051 1.00 97.06 104 ALA A N 1
ATOM 804 C CA . ALA A 1 104 ? -7.183 -3.319 4.121 1.00 97.06 104 ALA A CA 1
ATOM 805 C C . ALA A 1 104 ? -5.946 -3.760 3.321 1.00 97.06 104 ALA A C 1
ATOM 807 O O . ALA A 1 104 ? -5.896 -3.575 2.107 1.00 97.06 104 ALA A O 1
ATOM 808 N N . THR A 1 105 ? -4.980 -4.405 3.980 1.00 93.88 105 THR A N 1
ATOM 809 C CA . THR A 1 105 ? -3.784 -4.931 3.306 1.00 93.88 105 THR A CA 1
ATOM 810 C C . THR A 1 105 ? -4.126 -6.041 2.310 1.00 93.88 105 THR A C 1
ATOM 812 O O . THR A 1 105 ? -3.566 -6.076 1.223 1.00 93.88 105 THR A O 1
ATOM 815 N N . ALA A 1 10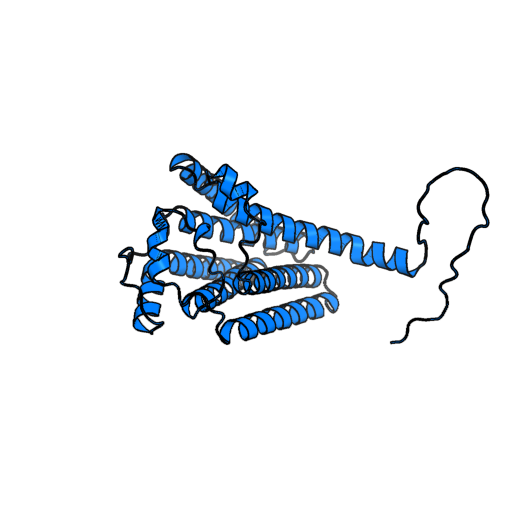6 ? -5.081 -6.915 2.631 1.00 94.25 106 ALA A N 1
ATOM 816 C CA . ALA A 1 106 ? -5.569 -7.945 1.716 1.00 94.25 106 ALA A CA 1
ATOM 817 C C . ALA A 1 106 ? -6.216 -7.359 0.448 1.00 94.25 106 ALA A C 1
ATOM 819 O O . ALA A 1 106 ? -5.983 -7.863 -0.649 1.00 94.25 106 ALA A O 1
ATOM 820 N N . ILE A 1 107 ? -6.987 -6.275 0.581 1.00 96.69 107 ILE A N 1
ATOM 821 C CA . ILE A 1 107 ? -7.561 -5.568 -0.573 1.00 96.69 107 ILE A CA 1
ATOM 822 C C . ILE A 1 107 ? -6.452 -4.942 -1.426 1.00 96.69 107 ILE A C 1
ATOM 824 O O . ILE A 1 107 ? -6.458 -5.103 -2.644 1.00 96.69 107 ILE A O 1
ATOM 828 N N . TRP A 1 108 ? -5.476 -4.274 -0.800 1.00 95.12 108 TRP A N 1
ATOM 829 C CA . TRP A 1 108 ? -4.302 -3.751 -1.507 1.00 95.12 108 TRP A CA 1
ATOM 830 C C . TRP A 1 108 ? -3.540 -4.863 -2.244 1.00 95.12 108 TRP A C 1
ATOM 832 O O . TRP A 1 108 ? -3.203 -4.708 -3.416 1.00 95.12 108 TRP A O 1
ATOM 842 N N . MET A 1 109 ? -3.328 -6.009 -1.596 1.00 91.50 109 MET A N 1
ATOM 843 C CA . MET A 1 109 ? -2.659 -7.170 -2.183 1.00 91.50 109 MET A CA 1
ATOM 844 C C . MET A 1 109 ? -3.380 -7.662 -3.441 1.00 91.50 109 MET A C 1
ATOM 846 O O . MET A 1 109 ? -2.742 -7.874 -4.465 1.00 91.50 109 MET A O 1
ATOM 850 N N . TRP A 1 110 ? -4.706 -7.797 -3.398 1.00 94.88 110 TRP A N 1
ATOM 851 C CA . TRP A 1 110 ? -5.503 -8.212 -4.555 1.00 94.88 110 TRP A CA 1
ATOM 852 C C . TRP A 1 110 ? -5.338 -7.280 -5.764 1.00 94.88 110 TRP A C 1
ATOM 854 O O . TRP A 1 110 ? -5.128 -7.757 -6.880 1.00 94.88 110 TRP A O 1
ATOM 864 N N . ILE A 1 111 ? -5.341 -5.961 -5.539 1.00 94.50 111 ILE A N 1
ATOM 865 C CA . ILE A 1 111 ? -5.101 -4.970 -6.600 1.00 94.50 111 ILE A CA 1
ATOM 866 C C . ILE A 1 111 ? -3.714 -5.181 -7.232 1.00 94.50 111 ILE A C 1
ATOM 868 O O . ILE A 1 111 ? -3.590 -5.234 -8.457 1.00 94.50 111 ILE A O 1
ATOM 872 N N . ASN A 1 112 ? -2.679 -5.365 -6.406 1.00 91.50 112 ASN A N 1
ATOM 873 C CA . ASN A 1 112 ? -1.309 -5.564 -6.883 1.00 91.50 112 ASN A CA 1
ATOM 874 C C . ASN A 1 112 ? -1.128 -6.910 -7.593 1.00 91.50 112 ASN A C 1
ATOM 876 O O . ASN A 1 112 ? -0.462 -6.965 -8.622 1.00 91.50 112 ASN A O 1
ATOM 880 N N . VAL A 1 113 ? -1.755 -7.988 -7.118 1.00 90.38 113 VAL A N 1
ATOM 881 C CA . VAL A 1 113 ? -1.757 -9.280 -7.824 1.00 90.38 113 VAL A CA 1
ATOM 882 C C . VAL A 1 113 ? -2.384 -9.135 -9.213 1.00 90.38 113 VAL A C 1
ATOM 884 O O . VAL A 1 113 ? -1.863 -9.699 -10.174 1.00 90.38 113 VAL A O 1
ATOM 887 N N . GLY A 1 114 ? -3.450 -8.341 -9.342 1.00 91.69 114 GLY A N 1
ATOM 888 C CA . GLY A 1 114 ? -4.053 -8.008 -10.633 1.00 91.69 114 GLY A CA 1
ATOM 889 C C . GLY A 1 114 ? -3.109 -7.252 -11.577 1.00 91.69 114 GLY A C 1
ATOM 890 O O . GLY A 1 114 ? -3.029 -7.596 -12.759 1.00 91.69 114 GLY A O 1
ATOM 891 N N . LEU A 1 115 ? -2.360 -6.269 -11.058 1.00 90.62 115 LEU A N 1
ATOM 892 C CA . LEU A 1 115 ? -1.333 -5.539 -11.813 1.00 90.62 115 LEU A CA 1
ATOM 893 C C . LEU A 1 115 ? -0.196 -6.465 -12.250 1.00 90.62 115 LEU A C 1
ATOM 895 O O . LEU A 1 115 ? 0.043 -6.620 -13.445 1.00 90.62 115 LEU A O 1
ATOM 899 N N . TYR A 1 116 ? 0.474 -7.119 -11.297 1.00 87.88 116 TYR A N 1
ATOM 900 C CA . TYR A 1 116 ? 1.610 -7.999 -11.575 1.00 87.88 116 TYR A CA 1
ATOM 901 C C . TYR A 1 116 ? 1.212 -9.182 -12.458 1.00 87.88 116 TYR A C 1
ATOM 903 O O . TYR A 1 116 ? 2.016 -9.634 -13.263 1.00 87.88 116 TYR A O 1
ATOM 911 N N . GLY A 1 117 ? -0.034 -9.656 -12.370 1.00 87.94 117 GLY A N 1
ATOM 912 C CA . GLY A 1 117 ? -0.580 -10.695 -13.244 1.00 87.94 117 GLY A CA 1
ATOM 913 C C . GLY A 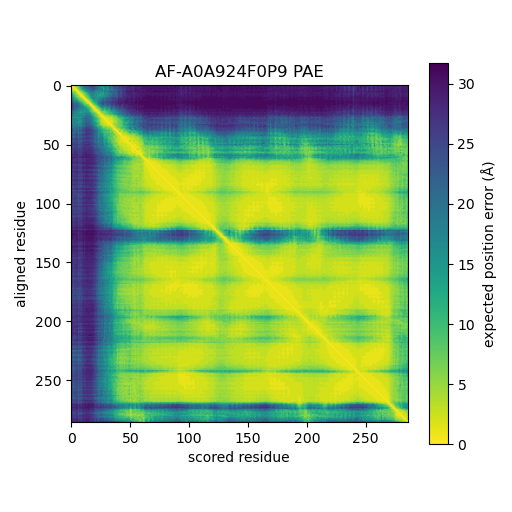1 117 ? -0.880 -10.248 -14.678 1.00 87.94 117 GLY A C 1
ATOM 914 O O . GLY A 1 117 ? -1.185 -11.100 -15.514 1.00 87.94 117 GLY A O 1
ATOM 915 N N . GLY A 1 118 ? -0.768 -8.950 -14.975 1.00 87.06 118 GLY A N 1
ATOM 916 C CA . GLY A 1 118 ? -0.950 -8.379 -16.310 1.00 87.06 118 GLY A CA 1
ATOM 917 C C . GLY A 1 118 ? -2.400 -8.063 -16.690 1.00 87.06 118 GLY A C 1
ATOM 918 O O . GLY A 1 118 ? -2.637 -7.613 -17.804 1.00 87.06 118 GLY A O 1
ATOM 919 N N . TRP A 1 119 ? -3.375 -8.282 -15.799 1.00 87.44 119 TRP A N 1
ATOM 920 C CA . TRP A 1 119 ? -4.801 -8.087 -16.114 1.00 87.44 119 TRP A CA 1
ATOM 921 C C . TRP A 1 119 ? -5.302 -6.670 -15.857 1.00 87.44 119 TRP A C 1
ATOM 923 O O . TRP A 1 119 ? -6.282 -6.247 -16.463 1.00 87.44 119 TRP A O 1
ATOM 933 N N . ILE A 1 120 ? -4.653 -5.940 -14.949 1.00 89.31 120 ILE A N 1
ATOM 934 C CA . ILE A 1 120 ? -5.050 -4.584 -14.548 1.00 89.31 120 ILE A CA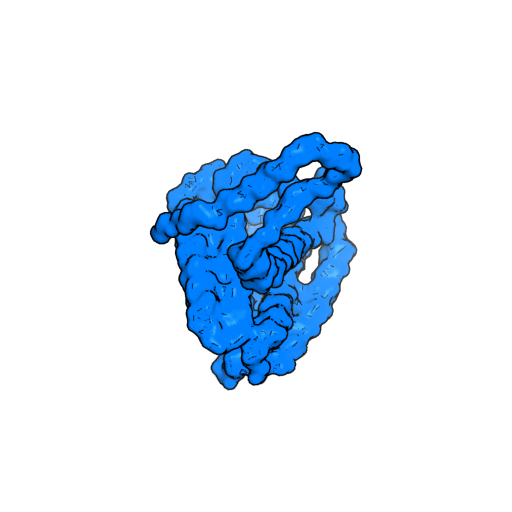 1
ATOM 935 C C . ILE A 1 120 ? -3.942 -3.606 -14.956 1.00 89.31 120 ILE A C 1
ATOM 937 O O . ILE A 1 120 ? -3.353 -2.916 -14.131 1.00 89.31 120 ILE A O 1
ATOM 941 N N . VAL A 1 121 ? -3.616 -3.605 -16.250 1.00 86.31 121 VAL A N 1
ATOM 942 C CA . VAL A 1 121 ? -2.555 -2.792 -16.871 1.00 86.31 121 VAL A CA 1
ATOM 943 C C . VAL A 1 121 ? -3.179 -1.920 -17.951 1.00 86.31 121 VAL A C 1
ATOM 945 O O . VAL A 1 121 ? -4.004 -2.411 -18.712 1.00 86.31 121 VAL A O 1
ATOM 948 N N . GLY A 1 122 ? -2.805 -0.644 -18.023 1.00 84.62 122 GLY A N 1
ATOM 949 C CA . GLY A 1 122 ? -3.390 0.332 -18.942 1.00 84.62 122 GLY A CA 1
ATOM 950 C C . GLY A 1 122 ? -3.128 0.064 -20.437 1.00 84.62 122 GLY A C 1
ATOM 951 O O . GLY A 1 122 ? -2.339 -0.811 -20.794 1.00 84.62 122 GLY A O 1
ATOM 952 N N . PRO A 1 123 ? -3.780 0.834 -21.331 1.00 77.12 123 PRO A N 1
ATOM 953 C CA . PRO A 1 123 ? -3.723 0.632 -22.786 1.00 77.12 123 PRO A CA 1
ATOM 954 C C . PRO A 1 123 ? -2.373 1.000 -23.436 1.00 77.12 123 PRO A C 1
ATOM 956 O O . PRO A 1 123 ? -2.148 0.677 -24.599 1.00 77.12 123 PRO A O 1
ATOM 959 N N . GLY A 1 124 ? -1.462 1.655 -22.710 1.00 65.44 124 GLY A N 1
ATOM 960 C CA . GLY A 1 124 ? -0.142 2.077 -23.198 1.00 65.44 124 GLY A CA 1
ATOM 961 C C . GLY A 1 124 ? 0.943 1.002 -23.077 1.00 65.44 124 GLY A C 1
ATOM 962 O O . GLY A 1 124 ? 1.948 1.240 -22.421 1.00 65.44 124 GLY A O 1
ATOM 963 N N . GLN A 1 125 ? 0.747 -0.179 -23.672 1.00 65.62 125 GLN A N 1
ATOM 964 C CA . GLN A 1 125 ? 1.732 -1.282 -23.626 1.00 65.62 125 GLN A CA 1
ATOM 965 C C . GLN A 1 125 ? 2.856 -1.160 -24.671 1.00 65.62 125 GLN A C 1
ATOM 967 O O . GLN A 1 125 ? 3.647 -2.085 -24.855 1.00 65.62 125 GLN A O 1
ATOM 972 N N . VAL A 1 126 ? 2.928 -0.038 -25.388 1.00 61.62 126 VAL A N 1
ATOM 973 C CA . VAL A 1 126 ? 3.964 0.180 -26.398 1.00 61.62 126 VAL A CA 1
ATOM 974 C C . VAL A 1 126 ? 5.238 0.608 -25.680 1.00 61.62 126 VAL A C 1
ATOM 976 O O . VAL A 1 126 ? 5.260 1.656 -25.039 1.00 61.62 126 VAL A O 1
ATOM 979 N N . ALA A 1 127 ? 6.293 -0.203 -25.783 1.00 60.62 127 ALA A N 1
ATOM 980 C CA . ALA A 1 127 ? 7.617 0.181 -25.314 1.00 60.62 127 ALA A CA 1
ATOM 981 C C . ALA A 1 127 ? 8.016 1.507 -25.982 1.00 60.62 127 ALA A C 1
ATOM 983 O O . ALA A 1 127 ? 8.129 1.584 -27.207 1.00 60.62 127 ALA A O 1
ATOM 984 N N . SER A 1 128 ? 8.177 2.554 -25.175 1.00 61.91 128 SER A N 1
ATOM 985 C CA . SER A 1 128 ? 8.649 3.856 -25.646 1.00 61.91 128 SER A CA 1
ATOM 986 C C . SER A 1 128 ? 10.173 3.803 -25.801 1.00 61.91 128 SER A C 1
ATOM 988 O O . SER A 1 128 ? 10.846 3.022 -25.123 1.00 61.91 128 SER A O 1
ATOM 990 N N . ILE A 1 129 ? 10.750 4.600 -26.701 1.00 65.19 129 ILE A N 1
ATOM 991 C CA . ILE A 1 129 ? 12.213 4.693 -26.804 1.00 65.19 129 ILE A CA 1
ATOM 992 C C . ILE A 1 129 ? 12.729 5.292 -25.480 1.00 65.19 129 ILE A C 1
ATOM 994 O O . ILE A 1 129 ? 12.181 6.305 -25.032 1.00 65.19 129 ILE A O 1
ATOM 998 N N . PRO A 1 130 ? 13.743 4.692 -24.822 1.00 62.81 130 PRO A N 1
ATOM 999 C CA . PRO A 1 130 ? 14.325 5.263 -23.611 1.00 62.81 130 PRO A CA 1
ATOM 1000 C C . PRO A 1 130 ? 14.771 6.716 -23.837 1.00 62.81 130 PRO A C 1
ATOM 1002 O O . PRO A 1 130 ? 15.329 7.042 -24.882 1.00 62.81 130 PRO A O 1
ATOM 1005 N N . GLY A 1 131 ? 14.538 7.590 -22.860 1.00 63.78 131 GLY A N 1
ATOM 1006 C CA . GLY A 1 131 ? 14.924 9.004 -22.926 1.00 63.78 131 GLY A CA 1
ATOM 1007 C C . GLY A 1 131 ? 14.978 9.655 -21.544 1.00 63.78 131 GLY A C 1
ATOM 1008 O O . GLY A 1 131 ? 14.926 8.954 -20.530 1.00 63.78 131 GLY A O 1
ATOM 1009 N N . ASP A 1 132 ? 15.004 10.984 -21.491 1.00 68.25 132 ASP A N 1
ATOM 1010 C CA . ASP A 1 132 ? 14.986 11.739 -20.230 1.00 68.25 132 ASP A CA 1
ATOM 1011 C C . ASP A 1 132 ? 13.581 11.829 -19.616 1.00 68.25 132 ASP A C 1
ATOM 1013 O O . ASP A 1 132 ? 12.560 11.695 -20.305 1.00 68.25 132 ASP A O 1
ATOM 1017 N N . ALA A 1 133 ? 13.511 12.058 -18.302 1.00 71.50 133 ALA A N 1
ATOM 1018 C CA . ALA A 1 133 ? 12.250 12.284 -17.603 1.00 71.50 133 ALA A CA 1
ATOM 1019 C C . ALA A 1 133 ? 11.579 13.571 -18.119 1.00 71.50 133 ALA A C 1
ATOM 1021 O O . ALA A 1 133 ? 12.118 14.670 -18.001 1.00 71.50 133 ALA A O 1
ATOM 1022 N N . SER A 1 134 ? 10.378 13.442 -18.687 1.00 80.88 134 SER A N 1
ATOM 1023 C CA . SER A 1 134 ? 9.593 14.562 -19.214 1.00 80.88 134 SER A CA 1
ATOM 1024 C C . SER A 1 134 ? 8.123 14.426 -18.828 1.00 80.88 134 SER A C 1
ATOM 1026 O O . SER A 1 134 ? 7.647 13.329 -18.537 1.00 80.88 134 SER A O 1
ATOM 1028 N N . LEU A 1 135 ? 7.373 15.531 -18.852 1.00 80.19 135 LEU A N 1
ATOM 1029 C CA . LEU A 1 135 ? 5.932 15.504 -18.564 1.00 80.19 135 LEU A CA 1
ATOM 1030 C C . LEU A 1 135 ? 5.168 14.578 -19.518 1.00 80.19 135 LEU A C 1
ATOM 1032 O O . LEU A 1 135 ? 4.271 13.866 -19.083 1.00 80.19 135 LEU A O 1
ATOM 1036 N N . LEU A 1 136 ? 5.552 14.542 -20.797 1.00 84.00 136 LEU A N 1
ATOM 1037 C CA . LEU A 1 136 ? 4.951 13.637 -21.777 1.00 84.00 136 LEU A CA 1
ATOM 1038 C C . LEU A 1 136 ? 5.173 12.173 -21.387 1.00 84.00 136 LEU A C 1
ATOM 1040 O O . LEU A 1 136 ? 4.222 11.400 -21.362 1.00 84.00 136 LEU A O 1
ATOM 1044 N N . ARG A 1 137 ? 6.391 11.807 -20.972 1.00 82.19 137 ARG A N 1
ATOM 1045 C CA . ARG A 1 137 ? 6.687 10.437 -20.527 1.00 82.19 137 ARG A CA 1
ATOM 1046 C C . ARG A 1 137 ? 6.045 10.094 -19.190 1.00 82.19 137 ARG A C 1
ATOM 1048 O O . ARG A 1 137 ? 5.656 8.950 -18.989 1.00 82.19 137 ARG A O 1
ATOM 1055 N N . ALA A 1 138 ? 5.870 11.072 -18.303 1.00 82.88 138 ALA A N 1
ATOM 1056 C CA . ALA A 1 138 ? 5.094 10.884 -17.082 1.00 82.88 138 ALA A CA 1
ATOM 1057 C C . ALA A 1 138 ? 3.629 10.560 -17.417 1.00 82.88 138 ALA A C 1
ATOM 1059 O O . ALA A 1 138 ? 3.054 9.644 -16.835 1.00 82.88 138 ALA A O 1
ATOM 1060 N N . LEU A 1 139 ? 3.038 11.262 -18.391 1.00 84.69 139 LEU A N 1
ATOM 1061 C CA . LEU A 1 139 ? 1.687 10.968 -18.871 1.00 84.69 139 LEU A CA 1
ATOM 1062 C C . LEU A 1 139 ? 1.608 9.586 -19.527 1.00 84.69 139 LEU A C 1
ATOM 1064 O O . LEU A 1 139 ? 0.685 8.840 -19.220 1.00 84.69 139 LEU A O 1
ATOM 1068 N N . GLU A 1 140 ? 2.576 9.205 -20.360 1.00 85.62 140 GLU A N 1
ATOM 1069 C CA . GLU A 1 140 ? 2.637 7.859 -20.951 1.00 85.62 140 GLU A CA 1
ATOM 1070 C C . GLU A 1 140 ? 2.752 6.761 -19.880 1.00 85.62 140 GLU A C 1
ATOM 1072 O O . GLU A 1 140 ? 2.032 5.763 -19.938 1.00 85.62 140 GLU A O 1
ATOM 1077 N N . ALA A 1 141 ? 3.590 6.965 -18.858 1.00 84.88 141 ALA A N 1
ATOM 1078 C CA . ALA A 1 141 ? 3.739 6.050 -17.728 1.00 84.88 141 ALA A CA 1
ATOM 1079 C C . ALA A 1 141 ? 2.452 5.939 -16.889 1.00 84.88 141 ALA A C 1
ATOM 1081 O O . ALA A 1 141 ? 2.095 4.864 -16.408 1.00 84.88 141 ALA A O 1
ATOM 1082 N N . ILE A 1 142 ? 1.714 7.040 -16.723 1.00 85.25 142 ILE A N 1
ATOM 1083 C CA . ILE A 1 142 ? 0.401 7.021 -16.067 1.00 85.25 142 ILE A CA 1
ATOM 1084 C C . ILE A 1 142 ? -0.609 6.266 -16.934 1.00 85.25 142 ILE A C 1
ATOM 1086 O O . ILE A 1 142 ? -1.354 5.434 -16.418 1.00 85.25 142 ILE A O 1
ATOM 1090 N N . VAL A 1 143 ? -0.626 6.509 -18.248 1.00 87.31 143 VAL A N 1
ATOM 1091 C CA . VAL A 1 143 ? -1.526 5.830 -19.192 1.00 87.31 143 VAL A CA 1
ATOM 1092 C C . VAL A 1 143 ? -1.261 4.325 -19.219 1.00 87.31 143 VAL A C 1
ATOM 1094 O O . VAL A 1 143 ? -2.210 3.540 -19.239 1.00 87.31 143 VAL A O 1
ATOM 1097 N N . SER A 1 144 ? -0.001 3.894 -19.150 1.00 86.94 144 SER A N 1
ATOM 1098 C CA . SER A 1 144 ? 0.353 2.473 -19.106 1.00 86.94 144 SER A CA 1
ATOM 1099 C C . SER A 1 144 ? -0.077 1.765 -17.816 1.00 86.94 144 SER A C 1
ATOM 1101 O O . SER A 1 144 ? -0.263 0.548 -17.807 1.00 86.94 144 SER A O 1
ATOM 1103 N N . LEU A 1 145 ? -0.339 2.515 -16.744 1.00 90.50 145 LEU A N 1
ATOM 1104 C CA . LEU A 1 145 ? -0.856 2.012 -15.467 1.00 90.50 145 LEU A CA 1
ATOM 1105 C C . LEU A 1 145 ? -2.291 2.475 -15.170 1.00 90.50 145 LEU A C 1
ATOM 1107 O O . LEU A 1 145 ? -2.784 2.282 -14.058 1.00 90.50 145 LEU A O 1
ATOM 1111 N N . LEU A 1 146 ? -2.993 3.051 -16.152 1.00 92.44 146 LEU A N 1
ATOM 1112 C CA . LEU A 1 146 ? -4.246 3.771 -15.918 1.00 92.44 146 LEU A CA 1
ATOM 1113 C C . LEU A 1 146 ? -5.318 2.914 -15.237 1.00 92.44 146 LEU A C 1
ATOM 1115 O O . LEU A 1 146 ? -5.933 3.360 -14.271 1.00 92.44 146 LEU A O 1
ATOM 1119 N N . TRP A 1 147 ? -5.531 1.676 -15.697 1.00 93.69 147 TRP A N 1
ATOM 1120 C CA . TRP A 1 147 ? -6.545 0.796 -15.102 1.00 93.69 147 TRP A CA 1
ATOM 1121 C C . TRP A 1 147 ? -6.235 0.444 -13.648 1.00 93.69 147 TRP A C 1
ATOM 1123 O O . TRP A 1 147 ? -7.151 0.368 -12.831 1.00 93.69 147 TRP A O 1
ATOM 1133 N N . HIS A 1 148 ? -4.954 0.291 -13.305 1.00 93.94 148 HIS A N 1
ATOM 1134 C CA . HIS A 1 148 ? -4.533 0.077 -11.924 1.00 93.94 148 HIS A CA 1
ATOM 1135 C C . HIS A 1 148 ? -4.831 1.304 -11.057 1.00 93.94 148 HIS A C 1
ATOM 1137 O O . HIS A 1 148 ? -5.394 1.169 -9.970 1.00 93.94 148 HIS A O 1
ATOM 1143 N N . GLU A 1 149 ? -4.491 2.502 -11.536 1.00 94.69 149 GLU A N 1
ATOM 1144 C CA . GLU A 1 149 ? -4.742 3.738 -10.789 1.00 94.69 149 GLU A CA 1
ATOM 1145 C C . GLU A 1 149 ? -6.235 4.006 -10.600 1.00 94.69 149 GLU A C 1
ATOM 1147 O O . GLU A 1 149 ? -6.674 4.309 -9.489 1.00 94.69 149 GLU A O 1
ATOM 1152 N N . LEU A 1 150 ? -7.039 3.814 -11.647 1.00 96.31 150 LEU A N 1
ATOM 1153 C CA . LEU A 1 150 ? -8.491 3.952 -11.561 1.00 96.31 150 LEU A CA 1
ATOM 1154 C C . LEU A 1 150 ? -9.095 2.946 -10.579 1.00 96.31 150 LEU A C 1
ATOM 1156 O O . LEU A 1 150 ? -9.961 3.324 -9.789 1.00 96.31 150 LEU A O 1
ATOM 1160 N N . LEU A 1 151 ? -8.616 1.697 -10.563 1.00 96.81 151 LEU A N 1
ATOM 1161 C CA . LEU A 1 151 ? -9.063 0.707 -9.585 1.00 96.81 151 LEU A CA 1
ATOM 1162 C C . LEU A 1 151 ? -8.684 1.111 -8.155 1.00 96.81 151 LEU A C 1
ATOM 1164 O O . LEU A 1 151 ? -9.519 1.009 -7.257 1.00 96.81 151 LEU A O 1
ATOM 1168 N N . CYS A 1 152 ? -7.464 1.606 -7.933 1.00 96.81 152 CYS A N 1
ATOM 1169 C CA . CYS A 1 152 ? -7.036 2.093 -6.621 1.00 96.81 152 CYS A CA 1
ATOM 1170 C C . CYS A 1 152 ? -7.941 3.222 -6.118 1.00 96.81 152 CYS A C 1
ATOM 1172 O O . CYS A 1 152 ? -8.442 3.164 -4.993 1.00 96.81 152 CYS A O 1
ATOM 1174 N N . VAL A 1 153 ? -8.189 4.228 -6.962 1.00 97.56 153 VAL A N 1
ATOM 1175 C CA . VAL A 1 153 ? -9.050 5.371 -6.633 1.00 97.56 153 VAL A CA 1
ATOM 1176 C C . VAL A 1 153 ? -10.493 4.923 -6.397 1.00 97.56 153 VAL A C 1
ATOM 1178 O O . VAL A 1 153 ? -11.115 5.357 -5.427 1.00 97.56 153 VAL A O 1
ATOM 1181 N N . LEU A 1 154 ? -11.017 4.013 -7.223 1.00 98.25 154 LEU A N 1
ATOM 1182 C CA . LEU A 1 154 ? -12.357 3.453 -7.059 1.00 98.25 154 LEU A CA 1
ATOM 1183 C C . LEU A 1 154 ? -12.497 2.722 -5.720 1.00 98.25 154 LEU A C 1
ATOM 1185 O O . LEU A 1 154 ? -13.434 2.989 -4.968 1.00 98.25 154 LEU A O 1
ATOM 1189 N N . VAL A 1 155 ? -11.557 1.835 -5.388 1.00 98.12 155 VAL A N 1
ATOM 1190 C CA . VAL A 1 155 ? -11.562 1.096 -4.118 1.00 98.12 155 VAL A CA 1
ATOM 1191 C C . VAL A 1 155 ? -11.460 2.055 -2.932 1.00 98.12 155 VAL A C 1
ATOM 1193 O O . VAL A 1 155 ? -12.222 1.920 -1.973 1.00 98.12 155 VAL A O 1
ATOM 1196 N N . LEU A 1 156 ? -10.584 3.062 -3.000 1.00 98.31 156 LEU A N 1
ATOM 1197 C CA . LEU A 1 156 ? -10.483 4.102 -1.974 1.00 98.31 156 LEU A CA 1
ATOM 1198 C C . LEU A 1 156 ? -11.804 4.854 -1.787 1.00 98.31 156 LEU A C 1
ATOM 1200 O O . LEU A 1 156 ? -12.240 5.042 -0.649 1.00 98.31 156 LEU A O 1
ATOM 1204 N N . ALA A 1 157 ? -12.462 5.244 -2.881 1.00 98.50 157 ALA A N 1
ATOM 1205 C CA . ALA A 1 157 ? -13.741 5.942 -2.848 1.00 98.50 157 ALA A CA 1
ATOM 1206 C C . ALA A 1 157 ? -14.853 5.066 -2.250 1.00 98.50 157 ALA A C 1
ATOM 1208 O O . ALA A 1 157 ? -15.581 5.516 -1.362 1.00 98.50 157 ALA A O 1
ATOM 1209 N N . VAL A 1 158 ? -14.955 3.803 -2.672 1.00 98.44 158 VAL A N 1
ATOM 1210 C CA . VAL A 1 158 ? -15.938 2.841 -2.150 1.00 98.44 158 VAL A CA 1
ATOM 1211 C C . VAL A 1 158 ? -15.729 2.612 -0.655 1.00 98.44 158 VAL A C 1
ATOM 1213 O O . VAL A 1 158 ? -16.677 2.725 0.128 1.00 98.44 158 VAL A O 1
ATOM 1216 N N . VAL A 1 159 ? -14.490 2.354 -0.225 1.00 98.31 159 VAL A N 1
ATOM 1217 C CA . VAL A 1 159 ? -14.179 2.141 1.194 1.00 98.31 159 VAL A CA 1
ATOM 1218 C C . VAL A 1 159 ? -14.459 3.406 1.999 1.00 98.31 159 VAL A C 1
ATOM 1220 O O . VAL A 1 159 ? -15.106 3.318 3.044 1.00 98.31 159 VAL A O 1
ATOM 1223 N N . TRP A 1 160 ? -14.060 4.587 1.514 1.00 98.38 160 TRP A N 1
ATOM 1224 C CA . TRP A 1 160 ? -14.382 5.863 2.155 1.00 98.38 160 TRP A CA 1
ATOM 1225 C C . TRP A 1 160 ? -15.888 6.034 2.351 1.00 98.38 160 TRP A C 1
ATOM 1227 O O . TRP A 1 160 ? -16.336 6.279 3.471 1.00 98.38 160 TRP A O 1
ATOM 1237 N N . LEU A 1 161 ? -16.688 5.857 1.297 1.00 98.31 161 LEU A N 1
ATOM 1238 C CA . LEU A 1 161 ? -18.146 5.959 1.373 1.00 98.31 161 LEU A CA 1
ATOM 1239 C C . LEU A 1 161 ? -18.739 4.964 2.376 1.00 98.31 161 LEU A C 1
ATOM 1241 O O . LEU A 1 161 ? -19.683 5.309 3.093 1.00 98.31 161 LEU A O 1
ATOM 1245 N N . HIS A 1 162 ? -18.152 3.771 2.482 1.00 97.94 162 HIS A N 1
ATOM 1246 C CA . HIS A 1 162 ? -18.577 2.745 3.426 1.00 97.94 162 HIS A CA 1
ATOM 1247 C C . HIS A 1 162 ? -18.278 3.112 4.891 1.00 97.94 162 HIS A C 1
ATOM 1249 O O . HIS A 1 162 ? -19.122 2.909 5.776 1.00 97.94 162 HIS A O 1
ATOM 1255 N N . VAL A 1 163 ? -17.096 3.678 5.168 1.00 97.88 163 VAL A N 1
ATOM 1256 C CA . VAL A 1 163 ? -16.631 3.962 6.539 1.00 97.88 163 VAL A CA 1
ATOM 1257 C C . VAL A 1 163 ? -16.795 5.419 6.986 1.00 97.88 163 VAL A C 1
ATOM 1259 O O . VAL A 1 163 ? -16.627 5.701 8.169 1.00 97.88 163 VAL A O 1
ATOM 1262 N N . ARG A 1 164 ? -17.167 6.367 6.113 1.00 97.31 164 ARG A N 1
ATOM 1263 C CA . ARG A 1 164 ? -17.209 7.813 6.443 1.00 97.31 164 ARG A CA 1
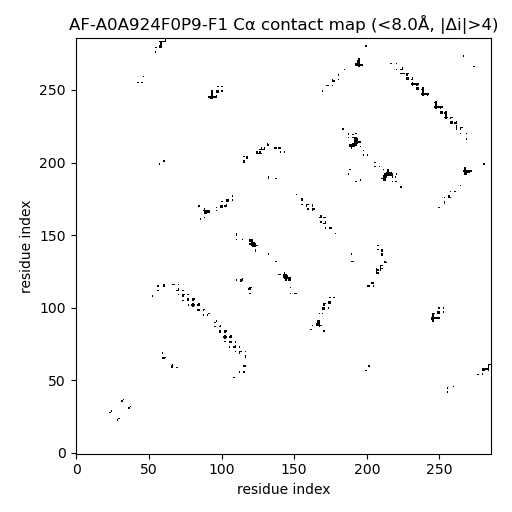ATOM 1264 C C . ARG A 1 164 ? -18.092 8.161 7.644 1.00 97.31 164 ARG A C 1
ATOM 1266 O O . ARG A 1 164 ? -17.773 9.083 8.388 1.00 97.31 164 ARG A O 1
ATOM 1273 N N . ARG A 1 165 ? -19.183 7.424 7.875 1.00 96.75 165 ARG A N 1
ATOM 1274 C CA . ARG A 1 165 ? -20.070 7.600 9.048 1.00 96.75 165 ARG A CA 1
ATOM 1275 C C . ARG A 1 165 ? -19.772 6.623 10.188 1.00 96.75 165 ARG A C 1
ATOM 1277 O O . ARG A 1 165 ? -20.446 6.658 11.207 1.00 96.75 165 ARG A O 1
ATOM 1284 N N . ALA A 1 166 ? -18.784 5.753 10.012 1.00 96.62 166 ALA A N 1
ATOM 1285 C CA . ALA A 1 166 ? -18.423 4.739 10.982 1.00 96.62 166 ALA A CA 1
ATOM 1286 C C . ALA A 1 166 ? -17.318 5.251 11.933 1.00 96.62 166 ALA A C 1
ATOM 1288 O O . ALA A 1 166 ? -16.483 6.074 11.533 1.00 96.62 166 ALA A O 1
ATOM 1289 N N . PRO A 1 167 ? -17.292 4.774 13.188 1.00 96.56 167 PRO A N 1
ATOM 1290 C CA . PRO A 1 167 ? -16.285 5.148 14.176 1.00 96.56 167 PRO A CA 1
ATOM 1291 C C . PRO A 1 167 ? -14.889 4.587 13.858 1.00 96.56 167 PRO A C 1
ATO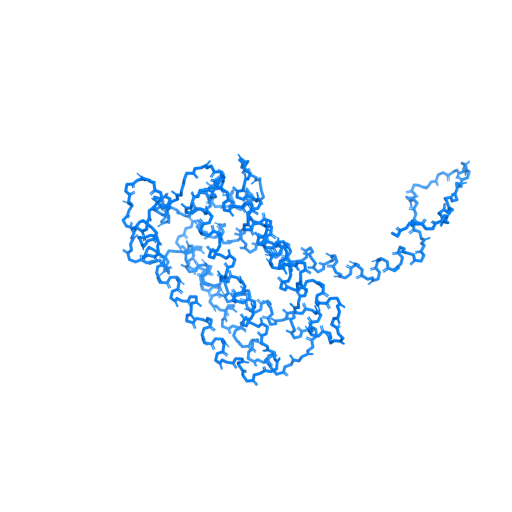M 1293 O O . PRO A 1 167 ? -13.888 5.215 14.216 1.00 96.56 167 PRO A O 1
ATOM 1296 N N . ASN A 1 168 ? -14.800 3.437 13.183 1.00 97.31 168 ASN A N 1
ATOM 1297 C CA . ASN A 1 168 ? -13.548 2.865 12.699 1.00 97.31 168 ASN A CA 1
ATOM 1298 C C . ASN A 1 168 ? -13.354 3.188 11.211 1.00 97.31 168 ASN A C 1
ATOM 1300 O O . ASN A 1 168 ? -13.977 2.595 10.333 1.00 97.31 168 ASN A O 1
ATOM 1304 N N . ARG A 1 169 ? -12.437 4.122 10.939 1.00 97.44 169 ARG A N 1
ATOM 1305 C CA . ARG A 1 169 ? -12.035 4.537 9.583 1.00 97.44 169 ARG A CA 1
ATOM 1306 C C . ARG A 1 169 ? -10.657 4.008 9.178 1.00 97.44 169 ARG A C 1
ATOM 1308 O O . ARG A 1 169 ? -10.076 4.482 8.205 1.00 97.44 169 ARG A O 1
ATOM 1315 N N . LEU A 1 170 ? -10.111 3.050 9.930 1.00 97.50 170 LEU A N 1
ATOM 1316 C CA . LEU A 1 170 ? -8.731 2.598 9.756 1.00 97.50 170 LEU A CA 1
ATOM 1317 C C . LEU A 1 170 ? -8.502 1.929 8.396 1.00 97.50 170 LEU A C 1
ATOM 1319 O O . LEU A 1 170 ? -7.423 2.085 7.839 1.00 97.50 170 LEU A O 1
ATOM 1323 N N . ALA A 1 171 ? -9.509 1.244 7.841 1.00 97.94 171 ALA A N 1
ATOM 1324 C CA . ALA A 1 171 ? -9.397 0.618 6.522 1.00 97.94 171 ALA A CA 1
ATOM 1325 C C . ALA A 1 171 ? -9.065 1.642 5.431 1.00 97.94 171 ALA A C 1
ATOM 1327 O O . ALA A 1 171 ? -8.142 1.439 4.649 1.00 97.94 171 ALA A O 1
ATOM 1328 N N . PHE A 1 172 ? -9.790 2.765 5.431 1.00 98.62 172 PHE A N 1
ATOM 1329 C CA . PHE A 1 172 ? -9.536 3.867 4.512 1.00 98.62 172 PHE A CA 1
ATOM 1330 C C . PHE A 1 172 ? -8.146 4.463 4.736 1.00 98.62 172 PHE A C 1
ATOM 1332 O O . PHE A 1 172 ? -7.401 4.624 3.779 1.00 98.62 172 PHE A O 1
ATOM 1339 N N . ALA A 1 173 ? -7.777 4.741 5.992 1.00 98.19 173 ALA A N 1
ATOM 1340 C CA . ALA A 1 173 ? -6.466 5.304 6.305 1.00 98.19 173 ALA A CA 1
ATOM 1341 C C . ALA A 1 173 ? -5.322 4.398 5.818 1.00 98.19 173 ALA A C 1
ATOM 1343 O O . ALA A 1 173 ? -4.397 4.888 5.186 1.00 98.19 173 ALA A O 1
ATOM 1344 N N . ALA A 1 174 ? -5.415 3.084 6.046 1.00 97.44 174 ALA A N 1
ATOM 1345 C CA . ALA A 1 174 ? -4.403 2.126 5.611 1.00 97.44 174 ALA A CA 1
ATOM 1346 C C . ALA A 1 174 ? -4.305 2.039 4.081 1.00 97.44 174 ALA A C 1
ATOM 1348 O O . ALA A 1 174 ? -3.208 2.157 3.545 1.00 97.44 174 ALA A O 1
ATOM 1349 N N . LEU A 1 175 ? -5.432 1.892 3.373 1.00 98.00 175 LEU A N 1
ATOM 1350 C CA . LEU A 1 175 ? -5.444 1.869 1.904 1.00 98.00 175 LEU A CA 1
ATOM 1351 C C . LEU A 1 175 ? -4.905 3.174 1.307 1.00 98.00 175 LEU A C 1
ATOM 1353 O O . LEU A 1 175 ? -4.132 3.136 0.354 1.00 98.00 175 LEU A O 1
ATOM 1357 N N . ALA A 1 176 ? -5.279 4.322 1.877 1.00 98.44 176 ALA A N 1
ATOM 1358 C CA . ALA A 1 176 ? -4.794 5.621 1.424 1.00 98.44 176 ALA A CA 1
ATOM 1359 C C . ALA A 1 176 ? -3.283 5.756 1.645 1.00 98.44 176 ALA A C 1
ATOM 1361 O O . ALA A 1 176 ? -2.585 6.262 0.771 1.00 98.44 176 ALA A O 1
ATOM 1362 N N . THR A 1 177 ? -2.767 5.260 2.776 1.00 98.12 177 THR A N 1
ATOM 1363 C CA . THR A 1 177 ? -1.325 5.198 3.030 1.00 98.12 177 THR A CA 1
ATOM 1364 C C . THR A 1 177 ? -0.620 4.308 2.013 1.00 98.12 177 THR A C 1
ATOM 1366 O O . THR A 1 17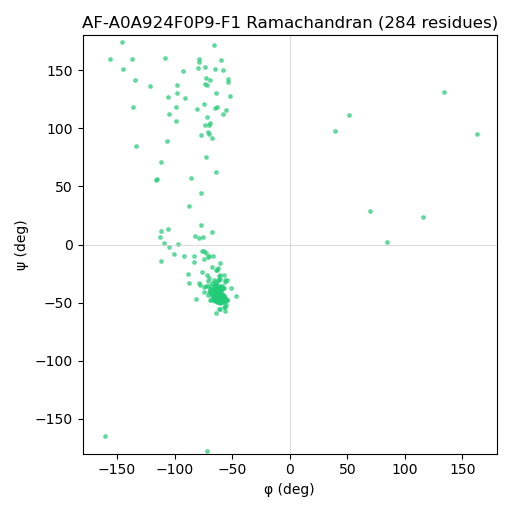7 ? 0.340 4.779 1.415 1.00 98.12 177 THR A O 1
ATOM 1369 N N . TYR A 1 178 ? -1.103 3.083 1.764 1.00 96.12 178 TYR A N 1
ATOM 1370 C CA . TYR A 1 178 ? -0.539 2.195 0.739 1.00 96.12 178 TYR A CA 1
ATOM 1371 C C . TYR A 1 178 ? -0.489 2.860 -0.637 1.00 96.12 178 TYR A C 1
ATOM 1373 O O . TYR A 1 178 ? 0.542 2.823 -1.303 1.00 96.12 178 TYR A O 1
ATOM 1381 N N . TRP A 1 179 ? -1.592 3.482 -1.060 1.00 96.50 179 TRP A N 1
ATOM 1382 C CA . TRP A 1 179 ? -1.643 4.168 -2.345 1.00 96.50 179 TRP A CA 1
ATOM 1383 C C . TRP A 1 179 ? -0.642 5.326 -2.391 1.00 96.50 179 TRP A C 1
ATOM 1385 O O . TRP A 1 179 ? 0.151 5.393 -3.323 1.00 96.50 179 TRP A O 1
ATOM 1395 N N . ALA A 1 180 ? -0.605 6.181 -1.365 1.00 97.81 180 ALA A N 1
ATOM 1396 C CA . ALA A 1 180 ? 0.283 7.341 -1.322 1.00 97.81 180 ALA A CA 1
ATOM 1397 C C . ALA A 1 180 ? 1.772 6.963 -1.346 1.00 97.81 180 ALA A C 1
ATOM 1399 O O . ALA A 1 180 ? 2.530 7.543 -2.122 1.00 97.81 180 ALA A O 1
ATOM 1400 N N . VAL A 1 181 ? 2.200 5.987 -0.535 1.00 95.50 181 VAL A N 1
ATOM 1401 C CA . VAL A 1 181 ? 3.609 5.553 -0.530 1.00 95.50 181 VAL A CA 1
ATOM 1402 C C . VAL A 1 181 ? 3.997 4.898 -1.855 1.00 95.50 181 VAL A C 1
ATOM 1404 O O . VAL A 1 181 ? 5.093 5.132 -2.355 1.00 95.50 181 VAL A O 1
ATOM 1407 N N . LEU A 1 182 ? 3.071 4.173 -2.491 1.00 93.19 182 LEU A N 1
ATOM 1408 C CA . LEU A 1 182 ? 3.309 3.589 -3.807 1.00 93.19 182 LEU A CA 1
ATOM 1409 C C . LEU A 1 182 ? 3.440 4.663 -4.899 1.00 93.19 182 LEU A C 1
ATOM 1411 O O . LEU A 1 182 ? 4.298 4.537 -5.768 1.00 93.19 182 LEU A O 1
ATOM 1415 N N . GLN A 1 183 ? 2.650 5.744 -4.848 1.00 94.81 183 GLN A N 1
ATOM 1416 C CA . GLN A 1 183 ? 2.824 6.874 -5.772 1.00 94.81 183 GLN A CA 1
ATOM 1417 C C . GLN A 1 183 ? 4.202 7.521 -5.605 1.00 94.81 183 GLN A C 1
ATOM 1419 O O . GLN A 1 183 ? 4.881 7.803 -6.588 1.00 94.81 183 GLN A O 1
ATOM 1424 N N . VAL A 1 184 ? 4.650 7.713 -4.363 1.00 96.06 184 VAL A N 1
ATOM 1425 C CA . VAL A 1 184 ? 5.981 8.269 -4.085 1.00 96.06 184 VAL A CA 1
ATOM 1426 C C . VAL A 1 184 ? 7.090 7.330 -4.575 1.00 96.06 184 VAL A C 1
ATOM 1428 O O . VAL A 1 184 ? 8.059 7.806 -5.162 1.00 96.06 184 VAL A O 1
ATOM 1431 N N . ALA A 1 185 ? 6.947 6.011 -4.417 1.00 92.19 185 ALA A N 1
ATOM 1432 C CA . ALA A 1 185 ? 7.880 5.034 -4.985 1.00 92.19 185 ALA A CA 1
ATOM 1433 C C . ALA A 1 185 ? 7.948 5.125 -6.521 1.00 92.19 185 ALA A C 1
ATOM 1435 O O . ALA A 1 185 ? 9.038 5.197 -7.086 1.00 92.19 185 ALA A O 1
ATOM 1436 N N . LYS A 1 186 ? 6.794 5.200 -7.201 1.00 92.00 186 LYS A N 1
ATOM 1437 C CA . LYS A 1 186 ? 6.723 5.366 -8.665 1.00 92.00 186 LYS A CA 1
ATOM 1438 C C . LYS A 1 186 ? 7.401 6.649 -9.131 1.00 92.00 186 LYS A C 1
ATOM 1440 O O . LYS A 1 186 ? 8.136 6.619 -10.110 1.00 92.00 186 LYS A O 1
ATOM 1445 N N . LEU A 1 187 ? 7.192 7.755 -8.416 1.00 92.88 187 LEU A N 1
ATOM 1446 C CA . LEU A 1 187 ? 7.847 9.028 -8.717 1.00 92.88 187 LEU A CA 1
ATOM 1447 C C . LEU A 1 187 ? 9.365 8.942 -8.539 1.00 92.88 187 LEU A C 1
ATOM 1449 O O . LEU A 1 187 ? 10.094 9.421 -9.399 1.00 92.88 187 LEU A O 1
ATOM 1453 N N . ASN A 1 188 ? 9.846 8.291 -7.476 1.00 93.44 188 ASN A N 1
ATOM 1454 C CA . ASN A 1 188 ? 11.276 8.038 -7.301 1.00 93.44 188 ASN A CA 1
ATOM 1455 C C . ASN A 1 188 ? 11.853 7.250 -8.484 1.00 93.44 188 ASN A C 1
ATOM 1457 O O . ASN A 1 188 ? 12.828 7.686 -9.084 1.00 93.44 188 ASN A O 1
ATOM 1461 N N . ILE A 1 189 ? 11.214 6.144 -8.871 1.00 91.00 189 ILE A N 1
ATOM 1462 C CA . ILE A 1 189 ? 11.648 5.317 -10.009 1.00 91.00 189 ILE A CA 1
ATOM 1463 C C . ILE A 1 189 ? 11.627 6.105 -11.326 1.00 91.00 189 ILE A C 1
ATOM 1465 O O . ILE A 1 189 ? 12.539 5.969 -12.139 1.00 91.00 189 ILE A O 1
ATOM 1469 N N . PHE A 1 190 ? 10.606 6.935 -11.539 1.00 90.12 190 PHE A N 1
ATOM 1470 C CA . PHE A 1 190 ? 10.463 7.747 -12.747 1.00 90.12 190 PHE A CA 1
ATOM 1471 C C . PHE A 1 190 ? 11.537 8.838 -12.857 1.00 90.12 190 PHE A C 1
ATOM 1473 O O . PHE A 1 190 ? 12.065 9.074 -13.940 1.00 90.12 190 PHE A O 1
ATOM 1480 N N . VAL A 1 191 ? 11.860 9.511 -11.749 1.00 90.31 191 VAL A N 1
ATOM 1481 C CA . VAL A 1 191 ? 12.860 10.591 -11.734 1.00 90.31 191 VAL A CA 1
ATOM 1482 C C . VAL A 1 191 ? 14.287 10.032 -11.727 1.00 90.31 191 VAL A C 1
ATOM 1484 O O . VAL A 1 191 ? 15.169 10.631 -12.333 1.00 90.31 191 VAL A O 1
ATOM 1487 N N . GLY A 1 192 ? 14.506 8.876 -11.096 1.00 89.88 192 GLY A N 1
ATOM 1488 C CA . GLY A 1 192 ? 15.766 8.137 -11.116 1.00 89.88 192 GLY A CA 1
ATOM 1489 C C . GLY A 1 192 ? 16.186 7.653 -9.729 1.00 89.88 192 GLY A C 1
ATOM 1490 O O . GLY A 1 192 ? 16.188 8.421 -8.756 1.00 89.88 192 GLY A O 1
ATOM 1491 N N . VAL A 1 193 ? 16.546 6.368 -9.662 1.00 90.81 193 VAL A N 1
ATOM 1492 C CA . VAL A 1 193 ? 17.089 5.680 -8.482 1.00 90.81 193 VAL A CA 1
ATOM 1493 C C . VAL A 1 193 ? 18.118 4.638 -8.906 1.00 90.81 193 VAL A C 1
ATOM 1495 O O . VAL A 1 193 ? 17.995 4.037 -9.970 1.00 90.81 193 VAL A O 1
ATOM 1498 N N . ALA A 1 194 ? 19.093 4.370 -8.040 1.00 89.75 194 ALA A N 1
ATOM 1499 C CA . ALA A 1 194 ? 20.153 3.392 -8.280 1.00 89.75 194 ALA A CA 1
ATOM 1500 C C . ALA A 1 194 ? 19.633 1.964 -8.513 1.00 89.75 194 ALA A C 1
ATOM 1502 O O . ALA A 1 194 ? 20.191 1.216 -9.313 1.00 89.75 194 ALA A O 1
ATOM 1503 N N . ASN A 1 195 ? 18.567 1.572 -7.810 1.00 87.44 195 ASN A N 1
ATOM 1504 C CA . ASN A 1 195 ? 18.005 0.230 -7.887 1.00 87.44 195 ASN A CA 1
ATOM 1505 C C . ASN A 1 195 ? 16.480 0.269 -8.038 1.00 87.44 195 ASN A C 1
ATOM 1507 O O . ASN A 1 195 ? 15.751 0.123 -7.057 1.00 87.44 195 ASN A O 1
ATOM 1511 N N . PRO A 1 196 ? 15.959 0.415 -9.266 1.00 83.19 196 PRO A N 1
ATOM 1512 C CA . PRO A 1 196 ? 14.520 0.493 -9.496 1.00 83.19 196 PRO A CA 1
ATOM 1513 C C . PRO A 1 196 ? 13.830 -0.885 -9.466 1.00 83.19 196 PRO A C 1
ATOM 1515 O O . PRO A 1 196 ? 12.646 -1.001 -9.782 1.00 83.19 196 PRO A O 1
ATOM 1518 N N . GLY A 1 197 ? 14.556 -1.959 -9.128 1.00 79.00 197 GLY A N 1
ATOM 1519 C CA . GLY A 1 197 ? 13.980 -3.293 -8.978 1.00 79.00 197 GLY A CA 1
ATOM 1520 C C . GLY A 1 197 ? 13.531 -3.944 -10.290 1.00 79.00 197 GLY A C 1
ATOM 1521 O O . GLY A 1 197 ? 12.618 -4.768 -10.278 1.00 79.00 197 GLY A O 1
ATOM 1522 N N . ALA A 1 198 ? 14.168 -3.612 -11.419 1.00 78.69 198 ALA A N 1
ATOM 1523 C CA . ALA A 1 198 ? 13.798 -4.097 -12.756 1.00 78.69 198 ALA A CA 1
ATOM 1524 C C . ALA A 1 198 ? 13.637 -5.631 -12.841 1.00 78.69 198 ALA A C 1
ATOM 1526 O O . ALA A 1 198 ? 12.706 -6.130 -13.470 1.00 78.69 198 ALA A O 1
ATOM 1527 N N . ARG A 1 199 ? 14.488 -6.383 -12.129 1.00 77.50 199 ARG A N 1
ATOM 1528 C CA . ARG A 1 199 ? 14.461 -7.858 -12.051 1.00 77.50 199 ARG A CA 1
ATOM 1529 C C . ARG A 1 199 ? 13.182 -8.449 -11.445 1.00 77.50 199 ARG A C 1
ATOM 1531 O O . ARG A 1 199 ? 12.887 -9.623 -11.650 1.00 77.50 199 ARG A O 1
ATOM 1538 N N . PHE A 1 200 ? 12.422 -7.660 -10.686 1.00 77.44 200 PHE A N 1
ATOM 1539 C CA . PHE A 1 200 ? 11.177 -8.113 -10.063 1.00 77.44 200 PHE A CA 1
ATOM 1540 C C . PHE A 1 200 ? 9.982 -8.048 -11.014 1.00 77.44 200 PHE A C 1
ATOM 1542 O O . PHE A 1 200 ? 8.957 -8.676 -10.737 1.00 77.44 200 PHE A O 1
ATOM 1549 N N . LEU A 1 201 ? 10.100 -7.339 -12.143 1.00 81.00 201 LEU A N 1
ATOM 1550 C CA . LEU A 1 201 ? 9.019 -7.254 -13.116 1.00 81.00 201 LEU A CA 1
ATOM 1551 C C . LEU A 1 201 ? 8.829 -8.581 -13.869 1.00 81.00 201 LEU A C 1
ATOM 1553 O O . LEU A 1 201 ? 9.788 -9.238 -14.289 1.00 81.00 201 LEU A O 1
ATOM 1557 N N . PRO A 1 202 ? 7.576 -9.008 -14.065 1.00 83.31 202 PRO A N 1
ATOM 1558 C CA . PRO A 1 202 ? 7.260 -10.083 -14.985 1.00 83.31 202 PRO A CA 1
ATOM 1559 C C . PRO A 1 202 ? 7.565 -9.761 -16.453 1.00 83.31 202 PRO A C 1
ATOM 1561 O O . PRO A 1 202 ? 7.465 -8.593 -16.818 1.00 83.31 202 PRO A O 1
ATOM 1564 N N . PRO A 1 203 ? 7.883 -10.761 -17.309 1.00 83.25 203 PRO A N 1
ATOM 1565 C CA . PRO A 1 203 ? 8.130 -10.559 -18.738 1.00 83.25 203 PRO A CA 1
ATOM 1566 C C . PRO A 1 203 ? 7.079 -9.683 -19.424 1.00 83.25 203 PRO A C 1
ATOM 1568 O O . PRO A 1 203 ? 7.426 -8.742 -20.127 1.00 83.25 203 PRO A O 1
ATOM 1571 N N . HIS A 1 204 ? 5.794 -9.917 -19.146 1.00 84.25 204 HIS A N 1
ATOM 1572 C CA . HIS A 1 204 ? 4.685 -9.149 -19.723 1.00 84.25 204 HIS A CA 1
ATOM 1573 C C . HIS A 1 204 ? 4.570 -7.705 -19.206 1.00 84.25 204 HIS A C 1
ATOM 1575 O O . HIS A 1 204 ? 3.794 -6.932 -19.754 1.00 84.25 204 HIS A O 1
ATOM 1581 N N . LEU A 1 205 ? 5.326 -7.328 -18.170 1.00 87.44 205 LEU A N 1
ATOM 1582 C CA . LEU A 1 205 ? 5.419 -5.961 -17.647 1.00 87.44 205 LEU A CA 1
ATOM 1583 C C . LEU A 1 205 ? 6.772 -5.297 -17.931 1.00 87.44 205 LEU A C 1
ATOM 1585 O O . LEU A 1 205 ? 6.970 -4.152 -17.534 1.00 87.44 205 LEU A O 1
ATOM 1589 N N . GLN A 1 206 ? 7.705 -5.966 -18.619 1.00 87.38 206 GLN A N 1
ATOM 1590 C CA . GLN A 1 206 ? 9.033 -5.395 -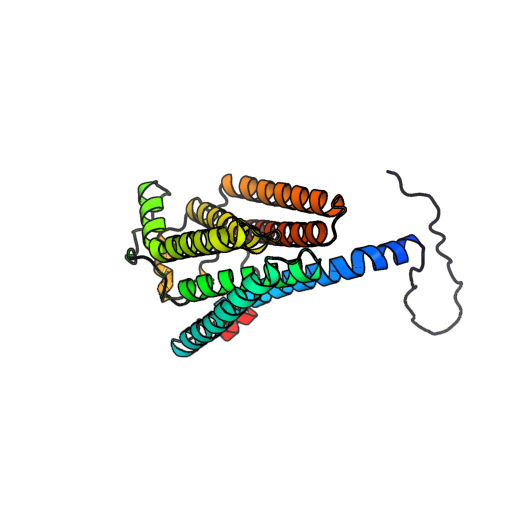18.883 1.00 87.38 206 GLN A CA 1
ATOM 1591 C C . GLN A 1 206 ? 8.989 -4.141 -19.754 1.00 87.38 206 GLN A C 1
ATOM 1593 O O . GLN A 1 206 ? 9.897 -3.321 -19.668 1.00 87.38 206 GLN A O 1
ATOM 1598 N N . PHE A 1 207 ? 7.922 -3.937 -20.528 1.00 85.19 207 PHE A N 1
ATOM 1599 C CA . PHE A 1 207 ? 7.730 -2.688 -21.260 1.00 85.19 207 PHE A CA 1
ATOM 1600 C C . PHE A 1 207 ? 7.719 -1.464 -20.320 1.00 85.19 207 PHE A C 1
ATOM 1602 O O . PHE A 1 207 ? 8.138 -0.392 -20.733 1.00 85.19 207 PHE A O 1
ATOM 1609 N N . LEU A 1 208 ? 7.342 -1.609 -19.038 1.00 86.06 208 LEU A N 1
ATOM 1610 C CA . LEU A 1 208 ? 7.371 -0.512 -18.061 1.00 86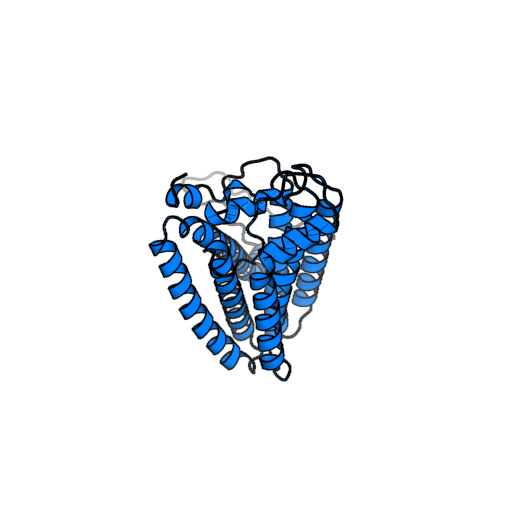.06 208 LEU A CA 1
ATOM 1611 C C . LEU A 1 208 ? 8.783 0.018 -17.786 1.00 86.06 208 LEU A C 1
ATOM 1613 O O . LEU A 1 208 ? 8.929 1.169 -17.376 1.00 86.06 208 LEU A O 1
ATOM 1617 N N . LEU A 1 209 ? 9.819 -0.786 -18.047 1.00 85.81 209 LEU A N 1
ATOM 1618 C CA . LEU A 1 209 ? 11.211 -0.356 -17.930 1.00 85.81 209 LEU A CA 1
ATOM 1619 C C . LEU A 1 209 ? 11.522 0.812 -18.868 1.00 85.81 209 LEU A C 1
ATOM 1621 O O . LEU A 1 209 ? 12.377 1.631 -18.544 1.00 85.81 209 LEU A O 1
ATOM 1625 N N . SER A 1 210 ? 10.791 0.957 -19.982 1.00 84.94 210 SER A N 1
ATOM 1626 C CA . SER A 1 210 ? 10.945 2.115 -20.862 1.00 84.94 210 SER A CA 1
ATOM 1627 C C . SER A 1 210 ? 10.502 3.428 -20.226 1.00 84.94 210 SER A C 1
ATOM 1629 O O . SER A 1 210 ? 10.721 4.469 -20.828 1.00 84.94 210 SER A O 1
ATOM 1631 N N . TYR A 1 211 ? 9.849 3.411 -19.062 1.00 85.88 211 TYR A N 1
ATOM 1632 C CA . TYR A 1 211 ? 9.442 4.609 -18.321 1.00 85.88 211 TYR A CA 1
ATOM 1633 C C . TYR A 1 211 ? 10.313 4.881 -17.094 1.00 85.88 211 TYR A C 1
ATOM 1635 O O . TYR A 1 211 ? 10.078 5.863 -16.393 1.00 85.88 211 TYR A O 1
ATOM 1643 N N . TYR A 1 212 ? 11.291 4.021 -16.807 1.00 87.31 212 TYR A N 1
ATOM 1644 C CA . TYR A 1 212 ? 12.177 4.217 -15.668 1.00 87.31 212 TYR A CA 1
ATOM 1645 C C . TYR A 1 212 ? 13.140 5.370 -15.960 1.00 87.31 212 TYR A C 1
ATOM 1647 O O . TYR A 1 212 ? 13.576 5.564 -17.099 1.00 87.31 212 TYR A O 1
ATOM 1655 N N . GLY A 1 213 ? 13.433 6.150 -14.921 1.00 85.88 213 GLY A N 1
ATOM 1656 C CA . GLY A 1 213 ? 14.447 7.192 -14.964 1.00 85.88 213 GLY A CA 1
ATOM 1657 C C . GLY A 1 213 ? 15.868 6.615 -14.999 1.00 85.88 213 GLY A C 1
ATOM 1658 O O . GLY A 1 213 ? 16.050 5.393 -15.025 1.00 85.88 213 GLY A O 1
ATOM 1659 N N . PRO A 1 214 ? 16.893 7.483 -14.983 1.00 86.62 214 PRO A N 1
ATOM 1660 C CA . PRO A 1 214 ? 18.284 7.052 -14.903 1.00 86.62 214 PRO A CA 1
ATOM 1661 C C . PRO A 1 214 ? 18.540 6.200 -13.651 1.00 86.62 214 PRO A C 1
ATOM 1663 O O . PRO A 1 214 ? 17.914 6.396 -12.606 1.00 86.62 214 PRO A O 1
ATOM 1666 N N . ALA A 1 215 ? 19.498 5.275 -13.749 1.00 86.75 215 ALA A N 1
ATOM 1667 C CA . ALA A 1 215 ? 19.918 4.398 -12.653 1.00 86.75 215 ALA A CA 1
ATOM 1668 C C . ALA A 1 215 ? 20.813 5.128 -11.628 1.00 86.75 215 ALA A C 1
ATOM 1670 O O . ALA A 1 215 ? 21.851 4.622 -11.210 1.00 86.75 215 ALA A O 1
ATOM 1671 N N . GLU A 1 216 ? 20.427 6.345 -11.250 1.00 88.75 216 GLU A N 1
ATOM 1672 C CA . GLU A 1 216 ? 21.164 7.228 -10.351 1.00 88.75 216 GLU A CA 1
ATOM 1673 C C . GLU A 1 216 ? 20.212 7.838 -9.327 1.00 88.75 216 GLU A C 1
ATOM 1675 O O . GLU A 1 216 ? 19.081 8.203 -9.645 1.00 88.75 216 GLU A O 1
ATOM 1680 N N . ASN A 1 217 ? 20.665 7.972 -8.081 1.00 90.12 217 ASN A N 1
ATOM 1681 C CA . ASN A 1 217 ? 19.842 8.547 -7.023 1.00 90.12 217 ASN A CA 1
ATOM 1682 C C . ASN A 1 217 ? 19.675 10.052 -7.214 1.00 90.12 217 ASN A C 1
ATOM 1684 O O . ASN A 1 217 ? 20.592 10.836 -6.967 1.00 90.12 217 ASN A O 1
ATOM 1688 N N . THR A 1 218 ? 18.466 10.460 -7.575 1.00 92.12 218 THR A N 1
ATOM 1689 C CA . THR A 1 218 ? 18.110 11.876 -7.645 1.00 92.12 218 THR A CA 1
ATOM 1690 C C . THR A 1 218 ? 17.824 12.462 -6.259 1.00 92.12 218 THR A C 1
ATOM 1692 O O . THR A 1 218 ? 17.497 11.750 -5.308 1.00 92.12 218 THR A O 1
ATOM 1695 N N . GLY A 1 219 ? 17.904 13.793 -6.127 1.00 92.56 219 GLY A N 1
ATOM 1696 C CA . GLY A 1 219 ? 17.657 14.495 -4.857 1.00 92.56 219 GLY A CA 1
ATOM 1697 C C . GLY A 1 219 ? 16.243 14.308 -4.283 1.00 92.56 219 GLY A C 1
ATOM 1698 O O . GLY A 1 219 ? 16.024 14.556 -3.098 1.00 92.56 219 GLY A O 1
ATOM 1699 N N . PHE A 1 220 ? 15.288 13.825 -5.084 1.00 94.06 220 PHE A N 1
ATOM 1700 C CA . PHE A 1 220 ? 13.935 13.503 -4.628 1.00 94.06 220 PHE A CA 1
ATOM 1701 C C . PHE A 1 220 ? 13.910 12.309 -3.656 1.00 94.06 220 PHE A C 1
ATOM 1703 O O . PHE A 1 220 ? 13.140 12.312 -2.690 1.00 94.06 220 PHE A O 1
ATOM 1710 N N . LEU A 1 221 ? 14.809 11.336 -3.839 1.00 93.69 221 LEU A N 1
ATOM 1711 C CA . LEU A 1 221 ? 14.886 10.129 -3.017 1.00 93.69 221 LEU A CA 1
ATOM 1712 C C . LEU A 1 221 ? 15.154 10.411 -1.532 1.00 93.69 221 LEU A C 1
ATOM 1714 O O . LEU A 1 221 ? 14.315 10.022 -0.713 1.00 93.69 221 LEU A O 1
ATOM 1718 N N . PRO A 1 222 ? 16.228 11.126 -1.134 1.00 95.56 222 PRO A N 1
ATOM 1719 C CA . PRO A 1 222 ? 16.452 11.441 0.275 1.00 95.56 222 PRO A CA 1
ATOM 1720 C C . PRO A 1 222 ? 15.312 12.277 0.874 1.00 95.56 222 PRO A C 1
ATOM 1722 O O . PRO A 1 222 ? 14.918 12.030 2.012 1.00 95.56 222 PRO A O 1
ATOM 1725 N N . VAL A 1 223 ? 14.718 13.208 0.116 1.00 97.31 223 VAL A N 1
ATOM 1726 C CA . VAL A 1 223 ? 13.561 13.994 0.584 1.00 97.31 223 VAL A CA 1
ATOM 1727 C C . VAL A 1 223 ? 12.373 13.082 0.894 1.00 97.31 223 VAL A C 1
ATOM 1729 O O . VAL A 1 223 ? 11.785 13.181 1.972 1.00 97.31 223 VAL A O 1
ATOM 1732 N N . SER A 1 224 ? 12.042 12.160 -0.013 1.00 96.62 224 SER A N 1
ATOM 1733 C CA . SER A 1 224 ? 10.946 11.208 0.182 1.00 96.62 224 SER A CA 1
ATOM 1734 C C . SER A 1 224 ? 11.191 10.258 1.363 1.00 96.62 224 SER A C 1
ATOM 1736 O O . SER A 1 224 ? 10.271 10.005 2.145 1.00 96.62 224 SER A O 1
ATOM 1738 N N . PHE A 1 225 ? 12.437 9.810 1.558 1.00 96.25 225 PHE A N 1
ATOM 1739 C CA . PHE A 1 225 ? 12.861 9.002 2.702 1.00 96.25 225 PHE A CA 1
ATOM 1740 C C . PHE A 1 225 ? 12.664 9.740 4.028 1.00 96.25 2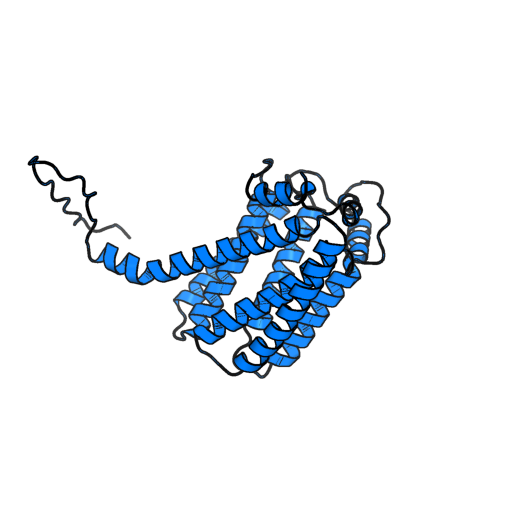25 PHE A C 1
ATOM 1742 O O . PHE A 1 225 ? 11.946 9.254 4.904 1.00 96.25 225 PHE A O 1
ATOM 1749 N N . PHE A 1 226 ? 13.241 10.936 4.177 1.00 97.75 226 PHE A N 1
ATOM 1750 C CA . PHE A 1 226 ? 13.127 11.696 5.422 1.00 97.75 226 PHE A CA 1
ATOM 1751 C C . PHE A 1 226 ? 11.687 12.128 5.707 1.00 97.75 226 PHE A C 1
ATOM 1753 O O . PHE A 1 226 ? 11.266 12.111 6.866 1.00 97.75 226 PHE A O 1
ATOM 1760 N N . ALA A 1 227 ? 10.901 12.444 4.673 1.00 97.88 227 ALA A N 1
ATOM 1761 C CA . ALA A 1 227 ? 9.476 12.715 4.824 1.00 97.88 227 ALA A CA 1
ATOM 1762 C C . ALA A 1 227 ? 8.720 11.487 5.357 1.00 97.88 227 ALA A C 1
ATOM 1764 O O . ALA A 1 227 ? 7.963 11.609 6.322 1.00 97.88 227 ALA A O 1
ATOM 1765 N N . ALA A 1 228 ? 8.951 10.297 4.791 1.00 96.94 228 ALA A N 1
ATOM 1766 C CA . ALA A 1 228 ? 8.334 9.061 5.267 1.00 96.94 228 ALA A CA 1
ATOM 1767 C C . ALA A 1 228 ? 8.729 8.751 6.721 1.00 96.94 228 ALA A C 1
ATOM 1769 O O . ALA A 1 228 ? 7.853 8.495 7.548 1.00 96.94 228 ALA A O 1
ATOM 1770 N N . VAL A 1 229 ? 10.016 8.868 7.069 1.00 97.56 229 VAL A N 1
ATOM 1771 C CA . VAL A 1 229 ? 10.498 8.697 8.452 1.00 97.56 229 VAL A CA 1
ATOM 1772 C C . VAL A 1 229 ? 9.821 9.693 9.398 1.00 97.56 229 VAL A C 1
ATOM 1774 O O . VAL A 1 229 ? 9.290 9.293 10.435 1.00 97.56 229 VAL A O 1
ATOM 1777 N N . GLY A 1 230 ? 9.775 10.977 9.039 1.00 98.06 230 GLY A N 1
ATOM 1778 C CA . GLY A 1 230 ? 9.133 12.013 9.849 1.00 98.06 230 GLY A CA 1
ATOM 1779 C C . GLY A 1 230 ? 7.647 11.736 10.084 1.00 98.06 230 GLY A C 1
ATOM 1780 O O . GLY A 1 230 ? 7.172 11.798 11.220 1.00 98.06 230 GLY A O 1
ATOM 1781 N N . ILE A 1 231 ? 6.910 11.353 9.038 1.00 98.00 231 ILE A N 1
ATOM 1782 C CA . ILE A 1 231 ? 5.490 11.001 9.151 1.00 98.00 231 ILE A CA 1
ATOM 1783 C C . ILE A 1 231 ? 5.312 9.748 10.021 1.00 98.00 231 ILE A C 1
ATOM 1785 O O . ILE A 1 231 ? 4.451 9.745 10.905 1.00 98.00 231 ILE A O 1
ATOM 1789 N N . ALA A 1 232 ? 6.128 8.707 9.832 1.00 96.81 232 ALA A N 1
ATOM 1790 C CA . ALA A 1 232 ? 6.083 7.499 10.655 1.00 96.81 232 ALA A CA 1
ATOM 1791 C C . ALA A 1 232 ? 6.295 7.824 12.143 1.00 96.81 232 ALA A C 1
ATOM 1793 O O . ALA A 1 232 ? 5.513 7.375 12.984 1.00 96.81 232 ALA A O 1
ATOM 1794 N N . LEU A 1 233 ? 7.277 8.672 12.468 1.00 97.31 233 LEU A N 1
ATOM 1795 C CA . LEU A 1 233 ? 7.539 9.133 13.835 1.00 97.31 233 LEU A CA 1
ATOM 1796 C C . LEU A 1 233 ? 6.371 9.941 14.412 1.00 97.31 233 LEU A C 1
ATOM 1798 O O . LEU A 1 233 ? 6.012 9.748 15.573 1.00 97.31 233 LEU A O 1
ATOM 1802 N N . ILE A 1 234 ? 5.719 10.792 13.615 1.00 97.81 234 ILE A N 1
ATOM 1803 C CA . ILE A 1 234 ? 4.521 11.529 14.047 1.00 97.81 234 ILE A CA 1
ATOM 1804 C C . ILE A 1 234 ? 3.380 10.562 14.388 1.00 97.81 234 ILE A C 1
ATOM 1806 O O . ILE A 1 234 ? 2.725 10.719 15.423 1.00 97.81 234 ILE A O 1
ATOM 1810 N N . PHE A 1 235 ? 3.120 9.561 13.542 1.00 95.50 235 PHE A N 1
ATOM 1811 C CA . PHE A 1 235 ? 2.095 8.550 13.816 1.00 95.50 235 PHE A CA 1
ATOM 1812 C C . PHE A 1 235 ? 2.448 7.714 15.044 1.00 95.50 235 PHE A C 1
ATOM 1814 O O . PHE A 1 235 ? 1.581 7.496 15.892 1.00 95.50 235 PHE A O 1
ATOM 1821 N N . TRP A 1 236 ? 3.711 7.314 15.175 1.00 93.81 236 TRP A N 1
ATOM 1822 C CA . TRP A 1 236 ? 4.223 6.589 16.331 1.00 93.81 236 TRP A CA 1
ATOM 1823 C C . TRP A 1 236 ? 3.995 7.371 17.626 1.00 93.81 236 TRP A C 1
ATOM 1825 O O . TRP A 1 236 ? 3.333 6.890 18.546 1.00 93.81 236 TRP A O 1
ATOM 1835 N N . TRP A 1 237 ? 4.448 8.622 17.658 1.00 94.81 237 TRP A N 1
ATOM 1836 C CA . TRP A 1 237 ? 4.309 9.528 18.792 1.00 94.81 237 TRP A CA 1
ATOM 1837 C C . TRP A 1 237 ? 2.843 9.776 19.162 1.00 94.81 237 TRP A C 1
ATOM 1839 O O . TRP A 1 237 ? 2.447 9.669 20.323 1.00 94.81 237 TRP A O 1
ATOM 1849 N N . ARG A 1 238 ? 1.980 10.015 18.168 1.00 94.38 238 ARG A N 1
ATOM 1850 C CA . ARG A 1 238 ? 0.532 10.144 18.397 1.00 94.38 238 ARG A CA 1
ATOM 1851 C C . ARG A 1 238 ? -0.106 8.840 18.868 1.00 94.38 238 ARG A C 1
ATOM 1853 O O . ARG A 1 238 ? -1.131 8.882 19.548 1.00 94.38 238 ARG A O 1
ATOM 1860 N N . GLY A 1 239 ? 0.423 7.690 18.462 1.00 93.12 239 GLY A N 1
ATOM 1861 C CA . GLY A 1 239 ? 0.014 6.381 18.964 1.00 93.12 239 GLY A CA 1
ATOM 1862 C C . GLY A 1 239 ? 0.352 6.238 20.442 1.00 93.12 239 GLY A C 1
ATOM 1863 O O . GLY A 1 239 ? -0.527 5.898 21.230 1.00 93.12 239 GLY A O 1
ATOM 1864 N N . TRP A 1 240 ? 1.580 6.595 20.815 1.00 91.62 240 TRP A N 1
ATOM 1865 C CA . TRP A 1 240 ? 2.072 6.581 22.191 1.00 91.62 240 TRP A CA 1
ATOM 1866 C C . TRP A 1 240 ? 1.209 7.427 23.137 1.00 91.62 240 TRP A C 1
ATOM 1868 O O . TRP A 1 240 ? 0.786 6.949 24.184 1.00 91.62 240 TRP A O 1
ATOM 1878 N N . GLN A 1 241 ? 0.847 8.643 22.722 1.00 93.62 241 GLN A N 1
ATOM 1879 C CA . GLN A 1 241 ? -0.015 9.543 23.503 1.00 93.62 241 GLN A CA 1
ATOM 1880 C C . GLN A 1 241 ? -1.501 9.145 23.522 1.00 93.62 241 GLN A C 1
ATOM 1882 O O . GLN A 1 241 ? -2.318 9.803 24.166 1.00 93.62 241 GLN A O 1
ATOM 1887 N N . ALA A 1 242 ? -1.914 8.125 22.766 1.00 92.94 242 ALA A N 1
ATOM 1888 C CA . ALA A 1 242 ? -3.325 7.788 22.662 1.00 92.94 242 ALA A CA 1
ATOM 1889 C C . ALA A 1 242 ? -3.837 7.103 23.940 1.00 92.94 242 ALA A C 1
ATOM 1891 O O . ALA A 1 242 ? -3.424 5.991 24.282 1.00 92.94 242 ALA A O 1
ATOM 1892 N N . ASN A 1 243 ? -4.843 7.716 24.567 1.00 89.00 243 ASN A N 1
ATOM 1893 C CA . ASN A 1 243 ? -5.559 7.152 25.720 1.00 89.00 243 ASN A CA 1
ATOM 1894 C C . ASN A 1 243 ? -6.531 6.019 25.337 1.00 89.00 243 ASN A C 1
ATOM 1896 O O . ASN A 1 243 ? -7.016 5.293 26.195 1.00 89.00 243 ASN A O 1
ATOM 1900 N N . ASN A 1 244 ? -6.819 5.846 24.043 1.00 91.25 244 ASN A N 1
ATOM 1901 C CA . ASN A 1 244 ? -7.712 4.808 23.529 1.00 91.25 244 ASN A CA 1
ATOM 1902 C C . ASN A 1 244 ? -6.905 3.691 22.844 1.00 91.25 244 ASN A C 1
ATOM 1904 O O . ASN A 1 244 ? -6.139 3.961 21.914 1.00 91.25 244 ASN A O 1
ATOM 1908 N N . ALA A 1 245 ? -7.136 2.438 23.251 1.00 91.25 245 ALA A N 1
ATOM 1909 C CA . ALA A 1 245 ? -6.438 1.258 22.735 1.00 91.25 245 ALA A CA 1
ATOM 1910 C C . ALA A 1 245 ? -6.553 1.082 21.207 1.00 91.25 245 ALA A C 1
ATOM 1912 O O . ALA A 1 245 ? -5.577 0.716 20.554 1.00 91.25 245 ALA A O 1
ATOM 1913 N N . PHE A 1 246 ? -7.709 1.388 20.607 1.00 94.69 246 PHE A N 1
ATOM 1914 C CA . PHE A 1 246 ? -7.888 1.355 19.151 1.00 94.69 246 PHE A CA 1
ATOM 1915 C C . PHE A 1 246 ? -7.027 2.399 18.441 1.00 94.69 246 PHE A C 1
ATOM 1917 O O . PHE A 1 246 ? -6.378 2.081 17.448 1.00 94.69 246 PHE A O 1
ATOM 1924 N N . LEU A 1 247 ? -6.987 3.635 18.951 1.00 94.31 247 LEU A N 1
ATOM 1925 C CA . LEU A 1 247 ? -6.177 4.698 18.347 1.00 94.31 247 LEU A CA 1
ATOM 1926 C C . LEU A 1 247 ? -4.683 4.411 18.487 1.00 94.31 247 LEU A C 1
ATOM 1928 O O . LEU A 1 247 ? -3.941 4.622 17.530 1.00 94.31 247 LEU A O 1
ATOM 1932 N N . ARG A 1 248 ? -4.259 3.902 19.649 1.00 94.88 248 ARG A N 1
ATOM 1933 C CA . ARG A 1 248 ? -2.881 3.464 19.894 1.00 94.88 248 ARG A CA 1
ATOM 1934 C C . ARG A 1 248 ? -2.461 2.410 18.873 1.00 94.88 248 ARG A C 1
ATOM 1936 O O . ARG A 1 248 ? -1.489 2.608 18.151 1.00 94.88 248 ARG A O 1
ATOM 1943 N N . GLN A 1 249 ? -3.251 1.341 18.752 1.00 93.50 249 GLN A N 1
ATOM 1944 C CA . GLN A 1 249 ? -2.970 0.244 17.830 1.00 93.50 249 GLN A CA 1
ATOM 1945 C C . GLN A 1 249 ? -3.019 0.687 16.362 1.00 93.50 249 GLN A C 1
ATOM 1947 O O . GLN A 1 249 ? -2.117 0.363 15.596 1.00 93.50 249 GLN A O 1
ATOM 1952 N N . GLY A 1 250 ? -4.054 1.426 15.956 1.00 94.50 250 GLY A N 1
ATOM 1953 C CA . GLY A 1 250 ? -4.217 1.875 14.573 1.00 94.50 250 GLY A CA 1
ATOM 1954 C C . GLY A 1 250 ? -3.084 2.795 14.118 1.00 94.50 250 GLY A C 1
ATOM 1955 O O . GLY A 1 250 ? -2.561 2.626 13.022 1.00 94.50 250 GLY A O 1
ATOM 1956 N N . ARG A 1 251 ? -2.649 3.726 14.976 1.00 95.25 251 ARG A N 1
ATOM 1957 C CA . ARG A 1 251 ? -1.524 4.624 14.675 1.00 95.25 251 ARG A CA 1
ATOM 1958 C C . ARG A 1 251 ? -0.188 3.892 14.625 1.00 95.25 251 ARG A C 1
ATOM 1960 O O . ARG A 1 251 ? 0.599 4.190 13.738 1.00 95.25 251 ARG A O 1
ATOM 1967 N N . ALA A 1 252 ? 0.042 2.925 15.514 1.00 93.38 252 ALA A N 1
ATOM 1968 C CA . ALA A 1 252 ? 1.244 2.094 15.472 1.00 93.38 252 ALA A CA 1
ATOM 1969 C C . ALA A 1 252 ? 1.327 1.271 14.174 1.00 93.38 252 ALA A C 1
ATOM 1971 O O . ALA A 1 252 ? 2.384 1.207 13.556 1.00 93.38 252 ALA A O 1
ATOM 1972 N N . LEU A 1 253 ? 0.205 0.701 13.715 1.00 93.62 253 LEU A N 1
ATOM 1973 C CA . LEU A 1 253 ? 0.144 -0.039 12.449 1.00 93.62 253 LEU A CA 1
ATOM 1974 C C . LEU A 1 253 ? 0.426 0.862 11.236 1.00 93.62 253 LEU A C 1
ATOM 1976 O O . LEU A 1 253 ? 1.196 0.480 10.361 1.00 93.62 253 LEU A O 1
ATOM 1980 N N . LEU A 1 254 ? -0.145 2.072 11.202 1.00 96.25 254 LEU A N 1
ATOM 1981 C CA . LEU A 1 254 ? 0.138 3.046 10.140 1.00 96.25 254 LEU A CA 1
ATOM 1982 C C . LEU A 1 254 ? 1.588 3.543 10.185 1.00 96.25 254 LEU A C 1
ATOM 1984 O O . LEU A 1 254 ? 2.223 3.633 9.142 1.00 96.25 254 LEU A O 1
ATOM 1988 N N . ALA A 1 255 ? 2.132 3.815 11.375 1.00 95.56 255 ALA A N 1
ATOM 1989 C CA . ALA A 1 255 ? 3.538 4.178 11.539 1.00 95.56 255 ALA A CA 1
ATOM 1990 C C . ALA A 1 255 ? 4.455 3.087 10.978 1.00 95.56 255 ALA A C 1
ATOM 1992 O O . ALA A 1 255 ? 5.390 3.390 10.246 1.00 95.56 255 ALA A O 1
ATOM 1993 N N . MET A 1 256 ? 4.145 1.822 11.271 1.00 92.38 256 MET A N 1
ATOM 1994 C CA . MET A 1 256 ? 4.917 0.687 10.782 1.00 92.38 256 MET A CA 1
ATOM 1995 C C . MET A 1 256 ? 4.839 0.539 9.259 1.00 92.38 256 MET A C 1
ATOM 1997 O O . MET A 1 256 ? 5.858 0.317 8.615 1.00 92.38 256 MET A O 1
ATOM 2001 N N . LEU A 1 257 ? 3.651 0.713 8.673 1.00 93.25 257 LEU A N 1
ATOM 2002 C CA . LEU A 1 257 ? 3.478 0.711 7.219 1.00 93.25 257 LEU A CA 1
ATOM 2003 C C . LEU A 1 257 ? 4.330 1.796 6.540 1.00 93.25 257 LEU A C 1
ATOM 2005 O O . LEU A 1 257 ? 4.999 1.534 5.546 1.00 93.25 257 LEU A O 1
ATOM 2009 N N . ILE A 1 258 ? 4.341 3.008 7.092 1.00 96.00 258 ILE A N 1
ATOM 2010 C CA . ILE A 1 258 ? 5.118 4.125 6.538 1.00 96.00 258 ILE A CA 1
ATOM 2011 C C . ILE A 1 258 ? 6.622 3.909 6.760 1.00 96.00 258 ILE A C 1
ATOM 2013 O O . ILE A 1 258 ? 7.423 4.229 5.887 1.00 96.00 258 ILE A O 1
ATOM 2017 N N . ALA A 1 259 ? 7.020 3.317 7.889 1.00 93.19 259 ALA A N 1
ATOM 2018 C CA . ALA A 1 259 ? 8.408 2.935 8.134 1.00 93.19 259 ALA A CA 1
ATOM 2019 C C . ALA A 1 259 ? 8.894 1.864 7.141 1.00 93.19 259 ALA A C 1
ATOM 2021 O O . ALA A 1 259 ? 10.031 1.935 6.683 1.00 93.19 259 ALA A O 1
ATOM 2022 N N . LEU A 1 260 ? 8.035 0.912 6.757 1.00 91.06 260 LEU A N 1
ATOM 2023 C CA . LEU A 1 260 ? 8.332 -0.046 5.688 1.00 91.06 260 LEU A CA 1
ATOM 2024 C C . LEU A 1 260 ? 8.493 0.639 4.327 1.00 91.06 260 LEU A C 1
ATOM 2026 O O . LEU A 1 260 ? 9.396 0.278 3.583 1.00 91.06 260 LEU A O 1
ATOM 2030 N N . ALA A 1 261 ? 7.690 1.660 4.022 1.00 91.75 261 ALA A N 1
ATOM 2031 C CA . ALA A 1 261 ? 7.894 2.460 2.814 1.00 91.75 261 ALA A CA 1
ATOM 2032 C C . ALA A 1 261 ? 9.229 3.226 2.841 1.00 91.75 261 ALA A C 1
ATOM 2034 O O . ALA A 1 261 ? 9.937 3.275 1.843 1.00 91.75 261 ALA A O 1
ATOM 2035 N N . ALA A 1 262 ? 9.626 3.778 3.993 1.00 93.44 262 ALA A N 1
ATOM 2036 C CA . ALA A 1 262 ? 10.949 4.388 4.137 1.00 93.44 262 ALA A CA 1
ATOM 2037 C C . ALA A 1 262 ? 12.075 3.359 3.929 1.00 93.44 262 ALA A C 1
ATOM 2039 O O . ALA A 1 262 ? 13.075 3.662 3.279 1.00 93.44 262 ALA A O 1
ATOM 2040 N N . LEU A 1 263 ? 11.902 2.132 4.434 1.00 90.81 263 LEU A N 1
ATOM 2041 C CA . LEU A 1 263 ? 12.827 1.029 4.176 1.00 90.81 263 LEU A CA 1
ATOM 2042 C C . LEU A 1 263 ? 12.896 0.702 2.678 1.00 90.81 263 LEU A C 1
ATOM 2044 O O . LEU A 1 263 ? 13.987 0.516 2.152 1.00 90.81 263 LEU A O 1
ATOM 2048 N N . GLU A 1 264 ? 11.764 0.679 1.979 1.00 89.69 264 GLU A N 1
ATOM 2049 C CA . GLU A 1 264 ? 11.719 0.493 0.527 1.00 89.69 264 GLU A CA 1
ATOM 2050 C C . GLU A 1 264 ? 12.483 1.599 -0.210 1.00 89.69 264 GLU A C 1
ATOM 2052 O O . GLU A 1 264 ? 13.317 1.293 -1.056 1.00 89.69 264 GLU A O 1
ATOM 2057 N N . TYR A 1 265 ? 12.306 2.871 0.157 1.00 92.50 265 TYR A N 1
ATOM 2058 C CA . TYR A 1 265 ? 13.058 3.971 -0.464 1.00 92.50 265 TYR A CA 1
ATOM 2059 C C . TYR A 1 265 ? 14.563 3.860 -0.201 1.00 92.50 265 TYR A C 1
ATOM 2061 O O . TYR A 1 265 ? 15.370 4.163 -1.076 1.00 92.50 265 TYR A O 1
ATOM 2069 N N . MET A 1 266 ? 14.953 3.377 0.981 1.00 90.25 266 MET A N 1
ATOM 2070 C CA . MET A 1 266 ? 16.349 3.058 1.271 1.00 90.25 266 MET A CA 1
ATOM 2071 C C . MET A 1 266 ? 16.860 1.929 0.367 1.00 90.25 266 MET A C 1
ATOM 2073 O O . MET A 1 266 ? 17.968 2.028 -0.144 1.00 90.25 266 MET A O 1
ATOM 2077 N N . LEU A 1 267 ? 16.064 0.882 0.125 1.00 87.75 267 LEU A N 1
ATOM 2078 C CA . LEU A 1 267 ? 16.434 -0.206 -0.789 1.00 87.75 267 LEU A CA 1
ATOM 2079 C C . LEU A 1 267 ? 16.567 0.276 -2.241 1.00 87.75 267 LEU A C 1
ATOM 2081 O O . LEU A 1 267 ? 17.504 -0.144 -2.916 1.00 87.75 267 LEU A O 1
ATOM 2085 N N . LEU A 1 268 ? 15.705 1.195 -2.694 1.00 89.06 268 LEU A N 1
ATOM 2086 C CA . LEU A 1 268 ? 15.832 1.837 -4.011 1.00 89.06 268 LEU A CA 1
ATOM 2087 C C . LEU A 1 268 ? 17.149 2.623 -4.151 1.00 89.06 268 LEU A C 1
ATOM 2089 O O . LEU A 1 268 ? 17.688 2.733 -5.252 1.00 89.06 268 LEU A O 1
ATOM 2093 N N . ALA A 1 269 ? 17.680 3.153 -3.043 1.00 89.75 269 ALA A N 1
ATOM 2094 C CA . ALA A 1 269 ? 18.908 3.945 -3.029 1.00 89.75 269 ALA A CA 1
ATOM 2095 C C . ALA A 1 269 ? 20.193 3.113 -3.171 1.00 89.75 269 ALA A C 1
ATOM 2097 O O . ALA A 1 269 ? 21.240 3.646 -3.546 1.00 89.75 269 ALA A O 1
ATOM 2098 N N . VAL A 1 270 ? 20.160 1.830 -2.810 1.00 86.62 270 VAL A N 1
ATOM 2099 C CA . VAL A 1 270 ? 21.366 1.002 -2.711 1.00 86.62 270 VAL A CA 1
ATOM 2100 C C . VAL A 1 270 ? 21.627 0.296 -4.041 1.00 86.62 270 VAL A C 1
ATOM 2102 O O . VAL A 1 270 ? 20.794 -0.471 -4.508 1.00 86.62 270 VAL A O 1
ATOM 2105 N N . HIS A 1 271 ? 22.834 0.459 -4.592 1.00 75.00 271 HIS A N 1
ATOM 2106 C CA . HIS A 1 271 ? 23.318 -0.182 -5.833 1.00 75.00 271 HIS A CA 1
ATOM 2107 C C . HIS A 1 271 ? 23.514 -1.711 -5.730 1.00 75.00 271 HIS A C 1
ATOM 2109 O O . HIS A 1 271 ? 24.150 -2.323 -6.581 1.00 75.00 271 HIS A O 1
ATOM 2115 N N . SER A 1 272 ? 23.038 -2.337 -4.655 1.00 64.88 272 SER A N 1
ATOM 2116 C CA . SER A 1 272 ? 23.228 -3.758 -4.391 1.00 64.88 272 SER A CA 1
ATOM 2117 C C . SER A 1 272 ? 22.002 -4.537 -4.833 1.00 64.88 272 SER A C 1
ATOM 2119 O O . SER A 1 272 ? 20.864 -4.181 -4.514 1.00 64.88 272 SER A O 1
ATOM 2121 N N . ASP A 1 273 ? 22.261 -5.666 -5.480 1.00 60.41 273 ASP A N 1
ATOM 2122 C CA . ASP A 1 273 ? 21.337 -6.774 -5.666 1.00 60.41 273 ASP A CA 1
ATOM 2123 C C . ASP A 1 273 ? 20.968 -7.407 -4.312 1.00 60.41 273 ASP A C 1
ATOM 2125 O O . ASP A 1 273 ? 21.278 -8.563 -4.052 1.00 60.41 273 ASP A O 1
ATOM 2129 N N . ALA A 1 274 ? 20.325 -6.663 -3.407 1.00 54.41 274 ALA A N 1
ATOM 2130 C CA . ALA A 1 274 ? 20.043 -7.144 -2.058 1.00 54.41 274 ALA A CA 1
ATOM 2131 C C . ALA A 1 274 ? 19.334 -8.521 -2.110 1.00 54.41 274 ALA A C 1
ATOM 2133 O O . ALA A 1 274 ? 18.307 -8.647 -2.791 1.00 54.41 274 ALA A O 1
ATOM 2134 N N . PRO A 1 275 ? 19.829 -9.552 -1.394 1.00 60.59 275 PRO A N 1
ATOM 2135 C CA . PRO A 1 275 ? 19.390 -10.945 -1.555 1.00 60.59 275 PRO A CA 1
ATOM 2136 C C . PRO A 1 275 ? 18.011 -11.236 -0.939 1.00 60.59 275 PRO A C 1
ATOM 2138 O O . PRO A 1 275 ? 17.572 -12.384 -0.887 1.00 60.59 275 PRO A O 1
ATOM 2141 N N . LEU A 1 276 ? 17.302 -10.207 -0.462 1.00 64.44 276 LEU A N 1
ATOM 2142 C CA . LEU A 1 276 ? 16.092 -10.337 0.356 1.00 64.44 276 LEU A CA 1
ATOM 2143 C C . LEU A 1 276 ? 14.989 -11.167 -0.316 1.00 64.44 276 LEU A C 1
ATOM 2145 O O . LEU A 1 276 ? 14.246 -11.851 0.384 1.00 64.44 276 LEU A O 1
ATOM 2149 N N . TRP A 1 277 ? 14.919 -11.140 -1.652 1.00 70.06 277 TRP A N 1
ATOM 2150 C CA . TRP A 1 277 ? 13.914 -11.848 -2.454 1.00 70.06 277 TRP A CA 1
ATOM 2151 C C . TRP A 1 277 ? 14.463 -12.984 -3.316 1.00 70.06 277 TRP A C 1
ATOM 2153 O O . TRP A 1 277 ? 13.702 -13.572 -4.084 1.00 70.06 277 TRP A O 1
ATOM 2163 N N . GLU A 1 278 ? 15.746 -13.334 -3.197 1.00 73.12 278 GLU A N 1
ATOM 2164 C CA . GLU A 1 278 ? 16.349 -14.370 -4.047 1.00 73.12 278 GLU A CA 1
ATOM 2165 C C . GLU A 1 278 ? 15.644 -15.719 -3.928 1.00 73.12 278 GLU A C 1
ATOM 2167 O O . GLU A 1 278 ? 15.465 -16.409 -4.924 1.00 73.12 278 GLU A O 1
ATOM 2172 N N . VAL A 1 279 ? 15.193 -16.089 -2.728 1.00 71.69 279 VAL A N 1
ATOM 2173 C CA . VAL A 1 279 ? 14.472 -17.351 -2.510 1.00 71.69 279 VAL A CA 1
ATOM 2174 C C . VAL A 1 279 ? 13.196 -17.413 -3.360 1.00 71.69 279 VAL A C 1
ATOM 2176 O O . VAL A 1 279 ? 12.892 -18.451 -3.941 1.00 71.69 279 VAL A O 1
ATOM 2179 N N . PHE A 1 280 ? 12.476 -16.297 -3.499 1.00 70.75 280 PHE A N 1
ATOM 2180 C CA . PHE A 1 280 ? 11.259 -16.228 -4.311 1.00 70.75 280 PHE A CA 1
ATOM 2181 C C . PHE A 1 280 ? 11.557 -16.143 -5.810 1.00 70.75 280 PHE A C 1
ATOM 2183 O O . PHE A 1 280 ? 10.835 -16.737 -6.612 1.00 70.75 280 PHE A O 1
ATOM 2190 N N . LEU A 1 281 ? 12.638 -15.456 -6.193 1.00 66.06 281 LEU A N 1
ATOM 2191 C CA . LEU A 1 281 ? 13.123 -15.434 -7.575 1.00 66.06 281 LEU A CA 1
ATOM 2192 C C . LEU A 1 281 ? 13.548 -16.837 -8.044 1.00 66.06 281 LEU A C 1
ATOM 2194 O O . LEU A 1 281 ? 13.157 -17.252 -9.135 1.00 66.06 281 LEU A O 1
ATOM 2198 N N . LYS A 1 282 ? 14.206 -17.620 -7.180 1.00 75.12 282 LYS A N 1
ATOM 2199 C CA . LYS A 1 282 ? 14.547 -19.031 -7.436 1.00 75.12 282 LYS A CA 1
ATOM 2200 C C . LYS A 1 282 ? 13.320 -19.898 -7.676 1.00 75.12 282 LYS A C 1
ATOM 2202 O O . LYS A 1 282 ? 13.278 -20.677 -8.624 1.00 75.12 282 LYS A O 1
ATOM 2207 N N . VAL A 1 283 ? 12.272 -19.726 -6.868 1.00 69.88 283 VAL A N 1
ATOM 2208 C CA . VAL A 1 283 ? 10.991 -20.431 -7.069 1.00 69.88 283 VAL A CA 1
ATOM 2209 C C . VAL A 1 283 ? 10.361 -20.086 -8.426 1.00 69.88 283 VAL A C 1
ATOM 2211 O O . VAL A 1 283 ? 9.765 -20.952 -9.079 1.00 69.88 283 VAL A O 1
ATOM 2214 N N . ARG A 1 284 ? 10.524 -18.839 -8.874 1.00 64.62 284 ARG A N 1
ATOM 2215 C CA . ARG A 1 284 ? 10.041 -18.353 -10.169 1.00 64.62 284 ARG A CA 1
ATOM 2216 C C . ARG A 1 284 ? 10.838 -18.904 -11.361 1.00 64.62 284 ARG A C 1
ATOM 2218 O O . ARG A 1 284 ? 10.256 -19.040 -12.434 1.00 64.62 284 ARG A O 1
ATOM 2225 N N . GLY A 1 285 ? 12.105 -19.268 -11.164 1.00 58.59 285 GLY A N 1
ATOM 2226 C CA . GLY A 1 285 ? 12.978 -19.856 -12.187 1.00 58.59 285 GLY A CA 1
ATOM 2227 C C . GLY A 1 285 ? 14.188 -19.001 -12.579 1.00 58.59 285 GLY A C 1
ATOM 2228 O O . GLY A 1 285 ? 14.670 -19.162 -13.697 1.00 58.59 285 GLY A O 1
ATOM 2229 N N . TYR A 1 286 ? 14.636 -18.100 -11.696 1.00 50.94 286 TYR A N 1
ATOM 2230 C CA . TYR A 1 286 ? 15.900 -17.357 -11.809 1.00 50.94 286 TYR A CA 1
ATOM 2231 C C . TYR A 1 286 ? 17.001 -17.960 -10.935 1.00 50.94 286 TYR A C 1
ATOM 2233 O O . TYR A 1 286 ? 16.679 -18.414 -9.814 1.00 50.94 286 TYR A O 1
#

Secondary structure (DSSP, 8-state):
-PPPS---------------------HHHHHHHHHHHHHHHHHHHHHHHHHHHHHHHHHTTTSHHHHHHHHHHHHHHHHHHHHHHHHHTT--SHHHHHHHHHHHHHHHHHHHHHHHTTSS--S--S-PPP----HHHHHHHHHHTHHHHHHHHHHHHHHHHHHTTSS--HHHHHHHHHHHHHHHHHHHHHH--S---GGGS-GGGGGGGGG---SS--THHHHHHHHHHHHHHHHHHHHHT-SSHHHHHHHHHHHHHHHHHHHHHHHHH--S--GGGHHHHHHHT-